Protein AF-A0A2V6CX48-F1 (afdb_monomer)

Structure (mmCIF, N/CA/C/O backbone):
data_AF-A0A2V6CX48-F1
#
_entry.id   AF-A0A2V6CX48-F1
#
loop_
_atom_site.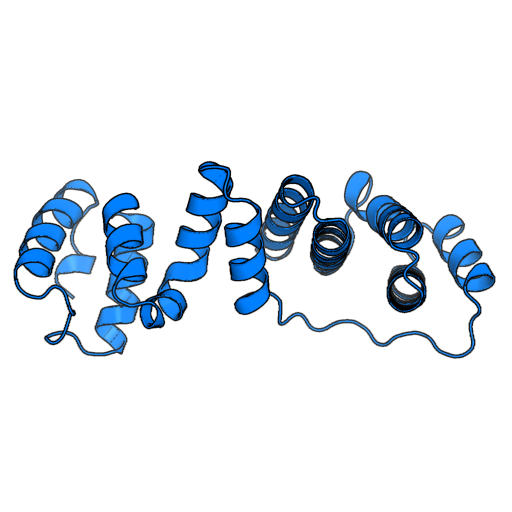group_PDB
_atom_site.id
_atom_site.type_symbol
_atom_site.label_atom_id
_atom_site.label_alt_id
_atom_site.label_comp_id
_atom_site.label_asym_id
_atom_site.label_entity_id
_atom_site.label_seq_id
_atom_site.pdbx_PDB_ins_code
_atom_site.Cartn_x
_atom_site.Cartn_y
_atom_site.Cartn_z
_atom_site.occupancy
_atom_site.B_iso_or_equiv
_atom_site.auth_seq_id
_atom_site.auth_comp_id
_atom_site.auth_asym_id
_atom_site.auth_atom_id
_atom_site.pdbx_PDB_model_num
ATOM 1 N N . VAL A 1 1 ? 27.997 -8.146 -14.284 1.00 61.62 1 VAL A N 1
ATOM 2 C CA . VAL A 1 1 ? 26.847 -7.698 -15.102 1.00 61.62 1 VAL A CA 1
ATOM 3 C C . VAL A 1 1 ? 27.163 -6.316 -15.653 1.00 61.62 1 VAL A C 1
ATOM 5 O O . VAL A 1 1 ? 27.372 -5.410 -14.858 1.00 61.62 1 VAL A O 1
ATOM 8 N N . TYR A 1 2 ? 27.298 -6.173 -16.977 1.00 76.06 2 TYR A N 1
ATOM 9 C CA . TYR A 1 2 ? 27.746 -4.947 -17.670 1.00 76.06 2 TYR A CA 1
ATOM 10 C C . TYR A 1 2 ? 27.050 -3.667 -17.163 1.00 76.06 2 TYR A C 1
ATOM 12 O O . TYR A 1 2 ? 27.717 -2.699 -16.819 1.00 76.06 2 TYR A O 1
ATOM 20 N N . PHE A 1 3 ? 25.726 -3.706 -16.984 1.00 79.38 3 PHE A N 1
ATOM 21 C CA . PHE A 1 3 ? 24.942 -2.561 -16.511 1.00 79.38 3 PHE A CA 1
ATOM 22 C C . PHE A 1 3 ? 25.228 -2.122 -15.071 1.00 79.38 3 PHE A C 1
ATOM 24 O O . PHE A 1 3 ? 25.054 -0.950 -14.748 1.00 79.38 3 PHE A O 1
ATOM 31 N N . ALA A 1 4 ? 25.681 -3.029 -14.202 1.00 77.00 4 ALA A N 1
ATOM 32 C CA . ALA A 1 4 ? 25.937 -2.705 -12.799 1.00 77.00 4 ALA A CA 1
ATOM 33 C C . ALA A 1 4 ? 27.120 -1.735 -12.625 1.00 77.00 4 ALA A C 1
ATOM 35 O O . ALA A 1 4 ? 27.177 -1.003 -11.637 1.00 77.00 4 ALA A O 1
ATOM 36 N N . GLN A 1 5 ? 28.044 -1.724 -13.592 1.00 80.69 5 GLN A N 1
ATOM 37 C CA . GLN A 1 5 ? 29.242 -0.881 -13.587 1.00 80.69 5 GLN A CA 1
ATOM 38 C C . GLN A 1 5 ? 28.987 0.531 -14.129 1.00 80.69 5 GLN A C 1
ATOM 40 O O . GLN A 1 5 ? 29.826 1.404 -13.939 1.00 80.69 5 GLN A O 1
ATOM 45 N N . LEU A 1 6 ? 27.843 0.760 -14.780 1.00 81.88 6 LEU A N 1
ATOM 46 C CA . LEU A 1 6 ? 27.523 2.033 -15.419 1.00 81.88 6 LEU A CA 1
ATOM 47 C C . LEU A 1 6 ? 26.922 3.016 -14.414 1.00 81.88 6 LEU A C 1
ATOM 49 O O . LEU A 1 6 ? 26.048 2.656 -13.615 1.00 81.88 6 LEU A O 1
ATOM 53 N N . ASN A 1 7 ? 27.346 4.278 -14.480 1.00 80.12 7 ASN A N 1
ATOM 54 C CA . ASN A 1 7 ? 26.669 5.353 -13.756 1.00 80.12 7 ASN A CA 1
ATOM 55 C C . ASN A 1 7 ? 25.294 5.660 -14.397 1.00 80.12 7 ASN A C 1
ATOM 57 O O . ASN A 1 7 ? 24.920 5.062 -15.403 1.00 80.12 7 ASN A O 1
ATOM 61 N N . ALA A 1 8 ? 24.498 6.567 -13.821 1.00 74.81 8 ALA A N 1
ATOM 62 C CA . ALA A 1 8 ? 23.152 6.842 -14.341 1.00 74.81 8 ALA A CA 1
ATOM 63 C C . ALA A 1 8 ? 23.141 7.434 -15.769 1.00 74.81 8 ALA A C 1
ATOM 65 O O . ALA A 1 8 ? 22.234 7.130 -16.546 1.00 74.81 8 ALA A O 1
ATOM 66 N N . GLU A 1 9 ? 24.144 8.242 -16.124 1.00 81.06 9 GLU A N 1
ATOM 67 C CA . GLU A 1 9 ? 24.268 8.879 -17.443 1.00 81.06 9 GLU A CA 1
ATOM 68 C C . GLU A 1 9 ? 24.666 7.876 -18.531 1.00 81.06 9 GLU A C 1
ATOM 70 O O . GLU A 1 9 ? 24.208 7.981 -19.665 1.00 81.06 9 GLU A O 1
ATOM 75 N N . GLU A 1 10 ? 25.460 6.867 -18.175 1.00 83.81 10 GLU A N 1
ATOM 76 C CA . GLU A 1 10 ? 25.890 5.787 -19.067 1.00 83.81 10 GLU A CA 1
ATOM 77 C C . GLU A 1 10 ? 24.861 4.654 -19.142 1.00 83.81 10 GLU A C 1
ATOM 79 O O . GLU A 1 10 ? 24.667 4.044 -20.196 1.00 83.81 10 GLU A O 1
ATOM 84 N N . PHE A 1 11 ? 24.175 4.379 -18.028 1.00 85.38 11 PHE A N 1
ATOM 85 C CA . PHE A 1 11 ? 23.188 3.310 -17.926 1.00 85.38 11 PHE A CA 1
ATOM 86 C C . PHE A 1 11 ? 22.030 3.542 -18.890 1.00 85.38 11 PHE A C 1
ATOM 88 O O . PHE A 1 11 ? 21.678 2.638 -19.636 1.00 85.38 11 PHE A O 1
ATOM 95 N N . ARG A 1 12 ? 21.454 4.749 -18.912 1.00 82.44 12 ARG A N 1
ATOM 96 C CA . ARG A 1 12 ? 20.278 5.069 -19.737 1.00 82.44 12 ARG A CA 1
ATOM 97 C C . ARG A 1 12 ? 20.476 4.794 -21.236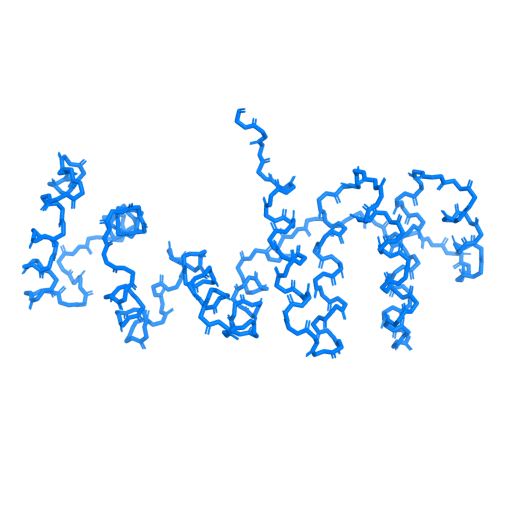 1.00 82.44 12 ARG A C 1
ATOM 99 O O . ARG A 1 12 ? 19.677 4.034 -21.782 1.00 82.44 12 ARG A O 1
ATOM 106 N N . PRO A 1 13 ? 21.501 5.343 -21.918 1.00 84.38 13 PRO A N 1
ATOM 107 C CA . PRO A 1 13 ? 21.698 5.096 -23.345 1.00 84.38 13 PRO A CA 1
ATOM 108 C C . PRO A 1 13 ? 22.081 3.640 -23.638 1.00 84.38 13 PRO A C 1
ATOM 110 O O . PRO A 1 13 ? 21.593 3.066 -24.611 1.00 84.38 13 PRO A O 1
ATOM 113 N N . ALA A 1 14 ? 22.910 3.015 -22.793 1.00 84.56 14 ALA A N 1
ATOM 114 C CA . ALA A 1 14 ? 23.291 1.614 -22.963 1.00 84.56 14 ALA A CA 1
ATOM 115 C C . ALA A 1 14 ? 22.089 0.674 -22.792 1.00 84.56 14 ALA A C 1
ATOM 117 O O . ALA A 1 14 ? 21.920 -0.274 -23.561 1.00 84.56 14 ALA A O 1
ATOM 118 N N . PHE A 1 15 ? 21.245 0.954 -21.798 1.00 85.19 15 PHE A N 1
ATOM 119 C CA . PHE A 1 15 ? 20.044 0.186 -21.521 1.00 85.19 15 PHE A CA 1
ATOM 120 C C . PHE A 1 15 ? 19.001 0.372 -22.619 1.00 85.19 15 PHE A C 1
ATOM 122 O O . PHE A 1 15 ? 18.475 -0.623 -23.101 1.00 85.19 15 PHE A O 1
ATOM 129 N N . SER A 1 16 ? 18.769 1.606 -23.083 1.00 83.56 16 SER A N 1
ATOM 130 C CA . SER A 1 16 ? 17.859 1.873 -24.205 1.00 83.56 16 SER A CA 1
ATOM 131 C C . SER A 1 16 ? 18.249 1.058 -25.434 1.00 83.56 16 SER A C 1
ATOM 133 O O . SER A 1 16 ? 17.423 0.335 -25.972 1.00 83.56 16 SER A O 1
ATOM 135 N N . LYS A 1 17 ? 19.532 1.078 -25.823 1.00 86.19 17 LYS A N 1
ATOM 136 C CA . LYS A 1 17 ? 20.017 0.325 -26.989 1.00 86.19 17 LYS A CA 1
ATOM 137 C C . LYS A 1 17 ? 19.820 -1.188 -26.847 1.00 86.19 17 LYS A C 1
ATOM 139 O O . LYS A 1 17 ? 19.498 -1.867 -27.822 1.00 86.19 17 LYS A O 1
ATOM 144 N N . PHE A 1 18 ? 20.048 -1.724 -25.649 1.00 85.62 18 PHE A N 1
ATOM 145 C CA . PHE A 1 18 ? 19.804 -3.136 -25.364 1.00 85.62 18 PHE A CA 1
ATOM 146 C C . PHE A 1 18 ? 18.309 -3.467 -25.428 1.00 85.62 18 PHE A C 1
ATOM 148 O O . PHE A 1 18 ? 17.926 -4.420 -26.100 1.00 85.62 18 PHE A O 1
ATOM 155 N N . PHE A 1 19 ? 17.473 -2.648 -24.792 1.00 85.31 19 PHE A N 1
ATOM 156 C CA . PHE A 1 19 ? 16.026 -2.829 -24.736 1.00 85.31 19 PHE A CA 1
ATOM 157 C C . PHE A 1 19 ? 15.360 -2.695 -26.112 1.00 85.31 19 PHE A C 1
ATOM 159 O O . PHE A 1 19 ? 14.441 -3.443 -26.417 1.00 85.31 19 PHE A O 1
ATOM 166 N N . ASP A 1 20 ? 15.868 -1.819 -26.982 1.00 85.44 20 ASP A N 1
ATOM 167 C CA . ASP A 1 20 ? 15.408 -1.705 -28.372 1.00 85.44 20 ASP A CA 1
ATOM 168 C C . ASP A 1 20 ? 15.690 -2.983 -29.184 1.00 85.44 20 ASP A C 1
ATOM 170 O O . ASP A 1 20 ? 14.978 -3.285 -30.141 1.00 85.44 20 ASP A O 1
ATOM 174 N N . THR A 1 21 ? 16.730 -3.737 -28.809 1.00 86.88 21 THR A N 1
ATOM 175 C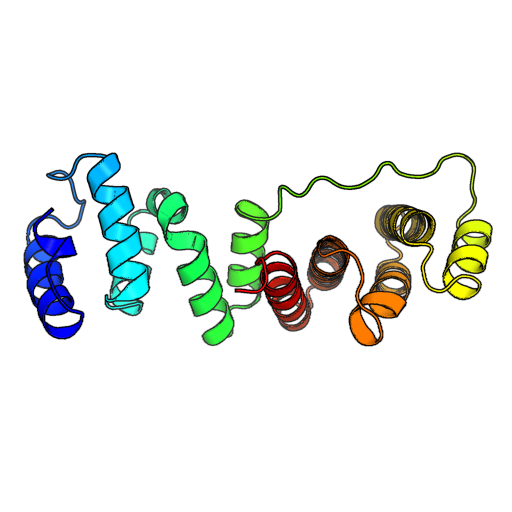 CA . THR A 1 21 ? 17.129 -4.984 -29.484 1.00 86.88 21 THR A CA 1
ATOM 176 C C . THR A 1 21 ? 16.401 -6.207 -28.920 1.00 86.88 21 THR A C 1
ATOM 178 O O . THR A 1 21 ? 16.060 -7.114 -29.675 1.00 86.88 21 THR A O 1
ATOM 181 N N . ASP A 1 22 ? 16.158 -6.240 -27.609 1.00 84.75 22 ASP A N 1
ATOM 182 C CA . ASP A 1 22 ? 15.465 -7.330 -26.913 1.00 84.75 22 ASP A CA 1
ATOM 183 C C . ASP A 1 22 ? 14.396 -6.777 -25.945 1.00 84.75 22 ASP A C 1
ATOM 185 O O . ASP A 1 22 ? 14.608 -6.758 -24.726 1.00 84.75 22 ASP A O 1
ATOM 189 N N . PRO A 1 23 ? 13.239 -6.309 -26.466 1.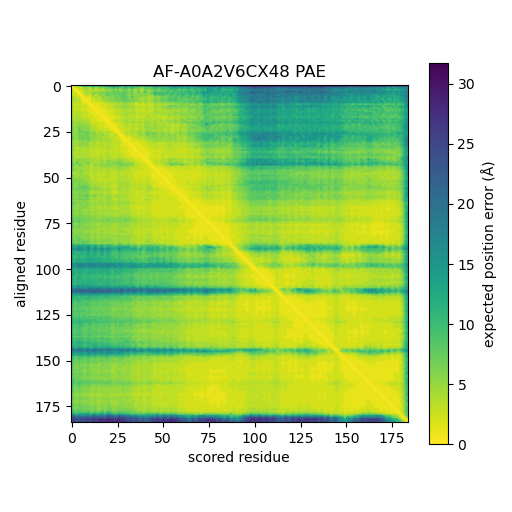00 84.88 23 PRO A N 1
ATOM 190 C CA . PRO A 1 23 ? 12.200 -5.664 -25.657 1.00 84.88 23 PRO A CA 1
ATOM 191 C C . PRO A 1 23 ? 11.548 -6.591 -24.629 1.00 84.88 23 PRO A C 1
ATOM 193 O O . PRO A 1 23 ? 11.044 -6.114 -23.617 1.00 84.88 23 PRO A O 1
ATOM 196 N N . ASP A 1 24 ? 11.575 -7.902 -24.879 1.00 84.94 24 ASP A N 1
ATOM 197 C CA . ASP A 1 24 ? 11.005 -8.939 -24.010 1.00 84.94 24 ASP A CA 1
ATOM 198 C C . ASP A 1 24 ? 12.047 -9.494 -23.008 1.00 84.94 24 ASP A C 1
ATOM 200 O O . ASP A 1 24 ? 11.749 -10.354 -22.162 1.00 84.94 24 ASP A O 1
ATOM 204 N N . LEU A 1 25 ? 13.289 -8.994 -23.081 1.00 86.06 25 LEU A N 1
ATOM 205 C CA . LEU A 1 25 ? 14.430 -9.426 -22.276 1.00 86.06 25 LEU A CA 1
ATOM 206 C C . LEU A 1 25 ? 14.657 -10.950 -22.368 1.00 86.06 25 LEU A C 1
ATOM 208 O O . LEU A 1 25 ? 14.974 -11.591 -21.364 1.00 86.06 25 LEU A O 1
ATOM 212 N N . VAL A 1 26 ? 14.423 -11.575 -23.526 1.00 84.75 26 VAL A N 1
ATOM 213 C CA . VAL A 1 26 ? 14.540 -13.036 -23.710 1.00 84.75 26 VAL A CA 1
ATOM 214 C C . VAL A 1 26 ? 15.978 -13.510 -23.506 1.00 84.75 26 VAL A C 1
ATOM 216 O O . VAL A 1 26 ? 16.201 -14.615 -23.014 1.00 84.75 26 VAL A O 1
ATOM 219 N N . ALA A 1 27 ? 16.959 -12.666 -23.827 1.00 83.25 27 ALA A N 1
ATOM 220 C CA . ALA A 1 27 ? 18.376 -12.965 -23.664 1.00 83.25 27 ALA A CA 1
ATOM 221 C C . ALA A 1 27 ? 18.836 -12.963 -22.194 1.00 83.25 27 ALA A C 1
ATOM 223 O O . ALA A 1 27 ? 19.951 -13.401 -21.910 1.00 83.25 27 ALA A O 1
ATOM 224 N N . MET A 1 28 ? 18.009 -12.480 -21.257 1.00 83.19 28 MET A N 1
ATOM 225 C CA . MET A 1 28 ? 18.344 -12.409 -19.833 1.00 83.19 28 MET A CA 1
ATOM 226 C C . MET A 1 28 ? 17.758 -13.565 -19.027 1.00 83.19 28 MET A C 1
ATOM 228 O O . MET A 1 28 ? 16.568 -13.880 -19.114 1.00 83.19 28 MET A O 1
ATOM 232 N N . ARG A 1 29 ? 18.578 -14.133 -18.137 1.00 84.25 29 ARG A N 1
ATOM 233 C CA . ARG A 1 29 ? 18.121 -15.104 -17.137 1.00 84.25 29 ARG A CA 1
ATOM 234 C C . ARG A 1 29 ? 17.263 -14.424 -16.059 1.00 84.25 29 ARG A C 1
ATOM 236 O O . ARG A 1 29 ? 17.407 -13.220 -15.835 1.00 84.25 29 ARG A O 1
ATOM 243 N N . PRO A 1 30 ? 16.390 -15.162 -15.348 1.00 79.75 30 PRO A N 1
ATOM 244 C CA . PRO A 1 30 ? 15.516 -14.588 -14.320 1.00 79.75 30 PRO A CA 1
ATOM 245 C C . PRO A 1 30 ? 16.249 -13.779 -13.237 1.00 79.75 30 PRO A C 1
ATOM 247 O O . PRO A 1 30 ? 15.754 -12.743 -12.791 1.00 79.75 30 PRO A O 1
ATOM 250 N N . GLU A 1 31 ? 17.440 -14.215 -12.829 1.00 80.31 31 GLU A N 1
ATOM 251 C CA . GLU A 1 31 ? 18.266 -13.523 -11.836 1.00 80.31 31 GLU A CA 1
ATOM 252 C C . GLU A 1 31 ? 18.795 -12.187 -12.377 1.00 80.31 31 GLU A C 1
ATOM 254 O O . GLU A 1 31 ? 18.759 -11.176 -11.677 1.00 80.31 31 GLU A O 1
ATOM 259 N N . GLU A 1 32 ? 19.203 -12.163 -13.648 1.00 83.62 32 GLU A N 1
ATOM 260 C CA . GLU A 1 32 ? 19.697 -10.965 -14.337 1.00 83.62 32 GLU A CA 1
ATOM 261 C C . GLU A 1 32 ? 18.573 -9.950 -14.558 1.00 83.62 32 GLU A C 1
ATOM 263 O O . GLU A 1 32 ? 18.790 -8.753 -14.381 1.00 83.62 32 GLU A O 1
ATOM 268 N N . LYS A 1 33 ? 17.348 -10.415 -14.851 1.00 84.19 33 LYS A N 1
ATOM 269 C CA . LYS A 1 33 ? 16.162 -9.547 -14.918 1.00 84.19 33 LYS A CA 1
ATOM 270 C C . LYS A 1 33 ? 15.910 -8.849 -13.585 1.00 84.19 33 LYS A C 1
ATOM 272 O O . LYS A 1 33 ? 15.626 -7.655 -13.566 1.00 84.19 33 LYS A O 1
ATOM 277 N N . ARG A 1 34 ? 16.043 -9.561 -12.460 1.00 82.25 34 ARG A N 1
ATOM 278 C CA . ARG A 1 34 ? 15.850 -8.969 -11.127 1.00 82.25 34 ARG A CA 1
ATOM 279 C C . ARG A 1 34 ? 16.851 -7.845 -10.858 1.00 82.25 34 ARG A C 1
ATOM 281 O O . ARG A 1 34 ? 16.436 -6.767 -10.438 1.00 82.25 34 ARG A O 1
ATOM 288 N N . GLU A 1 35 ? 18.138 -8.081 -11.108 1.00 84.44 35 GLU A N 1
ATOM 289 C CA . GLU A 1 35 ? 19.175 -7.046 -10.968 1.00 84.44 35 GLU A CA 1
ATOM 290 C C . GLU A 1 35 ? 18.931 -5.872 -11.922 1.00 84.44 35 GLU A C 1
ATOM 292 O O . GLU A 1 35 ? 19.061 -4.710 -11.534 1.00 84.44 35 GLU A O 1
ATOM 297 N N . LEU A 1 36 ? 18.512 -6.159 -13.156 1.00 87.38 36 LEU A N 1
ATOM 298 C CA . LEU A 1 36 ? 18.188 -5.131 -14.134 1.00 87.38 36 LEU A CA 1
ATOM 299 C C . LEU A 1 36 ? 17.045 -4.228 -13.657 1.00 87.38 36 LEU A C 1
ATOM 301 O O . LEU A 1 36 ? 17.186 -3.010 -13.723 1.00 87.38 36 LEU A O 1
ATOM 305 N N . PHE A 1 37 ? 15.940 -4.784 -13.151 1.00 87.94 37 PHE A N 1
ATOM 306 C CA . PHE A 1 37 ? 14.822 -3.976 -12.651 1.00 87.94 37 PHE A CA 1
ATOM 307 C C . PHE A 1 37 ? 15.218 -3.110 -11.451 1.00 87.94 37 PHE A C 1
ATOM 309 O O . PHE A 1 37 ? 14.748 -1.980 -11.352 1.00 87.94 37 PHE A O 1
ATOM 316 N N . GLN A 1 38 ? 16.126 -3.579 -10.588 1.00 84.44 38 GLN A N 1
ATOM 317 C CA . GLN A 1 38 ? 16.681 -2.759 -9.502 1.00 84.44 38 GLN A CA 1
ATOM 318 C C . GLN A 1 38 ? 17.515 -1.580 -10.033 1.00 84.44 38 GLN A C 1
ATOM 320 O O . GLN A 1 38 ? 17.446 -0.461 -9.514 1.00 84.44 38 GLN A O 1
ATOM 325 N N . LEU A 1 39 ? 18.299 -1.803 -11.091 1.00 86.44 39 LEU A N 1
ATOM 326 C CA . LEU A 1 39 ? 19.058 -0.737 -11.747 1.00 86.44 39 LEU A CA 1
ATOM 327 C C . LEU A 1 39 ? 18.140 0.233 -12.502 1.00 86.44 39 LEU A C 1
ATOM 329 O O . LEU A 1 39 ? 18.353 1.443 -12.444 1.00 86.44 39 LEU A O 1
ATOM 333 N N . TRP A 1 40 ? 17.093 -0.268 -13.157 1.00 87.12 40 TRP A N 1
ATOM 334 C CA . TRP A 1 40 ? 16.116 0.563 -13.857 1.00 87.12 40 TRP A CA 1
ATOM 335 C C . TRP A 1 40 ? 15.352 1.458 -12.876 1.00 87.12 40 TRP A C 1
ATOM 337 O O . TRP A 1 40 ? 15.273 2.662 -13.101 1.00 87.12 40 TRP A O 1
ATOM 347 N N . ASP A 1 41 ? 14.883 0.908 -11.754 1.00 82.69 41 ASP A N 1
ATOM 348 C CA . ASP A 1 41 ? 14.223 1.665 -10.683 1.00 82.69 41 ASP A CA 1
ATOM 349 C C . ASP A 1 41 ? 15.096 2.821 -10.163 1.00 82.69 41 ASP A C 1
ATOM 351 O O . ASP A 1 41 ? 14.637 3.950 -9.999 1.00 82.69 41 ASP A O 1
ATOM 355 N N . SER A 1 42 ? 16.392 2.564 -9.961 1.00 81.69 42 SER A N 1
ATOM 356 C CA . SER A 1 42 ? 17.305 3.550 -9.371 1.00 81.69 42 SER A CA 1
ATOM 357 C C . SER A 1 42 ? 17.893 4.563 -10.361 1.00 81.69 42 SER A C 1
ATOM 359 O O . SER A 1 42 ? 18.192 5.689 -9.964 1.00 81.69 42 SER A O 1
ATOM 361 N N . ARG A 1 43 ? 18.115 4.185 -11.628 1.00 83.19 43 ARG A N 1
ATOM 362 C CA . ARG A 1 43 ? 18.912 4.976 -12.594 1.00 83.19 43 ARG A CA 1
ATOM 363 C C . ARG A 1 43 ? 18.227 5.197 -13.943 1.00 83.19 43 ARG A C 1
ATOM 365 O O . ARG A 1 43 ? 18.631 6.082 -14.701 1.00 83.19 43 ARG A O 1
ATOM 372 N N . GLY A 1 44 ? 17.225 4.395 -14.277 1.00 81.81 44 GLY A N 1
ATOM 373 C CA . GLY A 1 44 ? 16.616 4.391 -15.602 1.00 81.81 44 GLY A CA 1
ATOM 374 C C . GLY A 1 44 ? 15.575 5.490 -15.821 1.00 81.81 44 GLY A C 1
ATOM 375 O O . GLY A 1 44 ? 15.453 6.446 -15.050 1.00 81.81 44 GLY A O 1
ATOM 376 N N . ASP A 1 45 ? 14.853 5.366 -16.932 1.00 86.19 45 ASP A N 1
ATOM 377 C CA . ASP A 1 45 ? 13.696 6.203 -17.251 1.00 86.19 45 ASP A CA 1
ATOM 378 C C . ASP A 1 45 ? 12.421 5.534 -16.724 1.00 86.19 45 ASP A C 1
ATOM 380 O O . ASP A 1 45 ? 12.056 4.434 -17.153 1.00 86.19 45 ASP A O 1
ATOM 384 N N . ILE A 1 46 ? 11.745 6.210 -15.793 1.00 86.50 46 ILE A N 1
ATOM 385 C CA . ILE A 1 46 ? 10.496 5.739 -15.197 1.00 86.50 46 ILE A CA 1
ATOM 386 C C . ILE A 1 46 ? 9.371 5.614 -16.228 1.00 86.50 46 ILE A C 1
ATOM 388 O O . ILE A 1 46 ? 8.601 4.663 -16.167 1.00 86.50 46 ILE A O 1
ATOM 392 N N . ASN A 1 47 ? 9.276 6.508 -17.212 1.00 88.00 47 ASN A N 1
ATOM 393 C CA . ASN A 1 47 ? 8.209 6.433 -18.209 1.00 88.00 47 ASN A CA 1
ATOM 394 C C . ASN A 1 47 ? 8.402 5.213 -19.117 1.00 88.00 47 ASN A C 1
ATOM 396 O O . ASN A 1 47 ? 7.436 4.513 -19.425 1.00 88.00 47 ASN A O 1
ATOM 400 N N . ALA A 1 48 ? 9.653 4.910 -19.477 1.00 87.50 48 ALA A N 1
ATOM 401 C CA . ALA A 1 48 ? 9.989 3.696 -20.216 1.00 87.50 48 ALA A CA 1
ATOM 402 C C . ALA A 1 48 ? 9.670 2.431 -19.399 1.00 87.50 48 ALA A C 1
ATOM 404 O O . ALA A 1 48 ? 9.106 1.480 -19.939 1.00 87.50 48 ALA A O 1
ATOM 405 N N . LEU A 1 49 ? 9.956 2.441 -18.091 1.00 88.81 49 LEU A N 1
ATOM 406 C CA . LEU A 1 49 ? 9.628 1.334 -17.185 1.00 88.81 49 LEU A CA 1
ATOM 407 C C . LEU A 1 49 ? 8.117 1.092 -17.121 1.00 88.81 49 LEU A C 1
ATOM 409 O O . LEU A 1 49 ? 7.663 -0.040 -17.266 1.00 88.81 49 LEU A O 1
ATOM 413 N N . ILE A 1 50 ? 7.329 2.158 -16.958 1.00 88.94 50 ILE A N 1
ATOM 414 C CA . ILE A 1 50 ? 5.863 2.083 -16.931 1.00 88.94 50 ILE A CA 1
ATOM 415 C C . ILE A 1 50 ? 5.325 1.526 -18.254 1.00 88.94 50 ILE A C 1
ATOM 417 O O . ILE A 1 50 ? 4.471 0.638 -18.246 1.00 88.94 50 ILE A O 1
ATOM 421 N N . ALA A 1 51 ? 5.843 1.993 -19.394 1.00 88.75 51 ALA A N 1
ATOM 422 C CA . ALA A 1 51 ? 5.445 1.489 -20.706 1.00 88.75 51 ALA A CA 1
ATOM 423 C C . ALA A 1 51 ? 5.772 -0.004 -20.885 1.00 88.75 51 ALA A C 1
ATOM 425 O O . ALA A 1 51 ? 4.949 -0.750 -21.417 1.00 88.75 51 ALA A O 1
ATOM 426 N N . ALA A 1 52 ? 6.939 -0.447 -20.415 1.00 89.06 52 ALA A N 1
ATOM 427 C CA . ALA A 1 52 ? 7.363 -1.841 -20.480 1.00 89.06 52 ALA A CA 1
ATOM 428 C C . ALA A 1 52 ? 6.499 -2.750 -19.591 1.00 89.06 52 ALA A C 1
ATOM 430 O O . ALA A 1 52 ? 5.990 -3.771 -20.047 1.00 89.06 52 ALA A O 1
ATOM 431 N N . VAL A 1 53 ? 6.239 -2.337 -18.349 1.00 90.00 53 VAL A N 1
ATOM 432 C CA . VAL A 1 53 ? 5.385 -3.072 -17.403 1.00 90.00 53 VAL A CA 1
ATOM 433 C C . VAL A 1 53 ? 3.941 -3.188 -17.896 1.00 90.00 53 VAL A C 1
ATOM 435 O O . VAL A 1 53 ? 3.293 -4.208 -17.674 1.00 90.00 53 VAL A O 1
ATOM 438 N N . ASN A 1 54 ? 3.424 -2.180 -18.602 1.00 87.75 54 ASN A N 1
ATOM 439 C CA . ASN A 1 54 ? 2.094 -2.265 -19.207 1.00 87.75 54 ASN A CA 1
ATOM 440 C C . ASN A 1 54 ? 2.011 -3.344 -20.303 1.00 87.75 54 ASN A C 1
ATOM 442 O O . ASN A 1 54 ? 0.938 -3.907 -20.510 1.00 87.75 54 ASN A O 1
ATOM 446 N N . LYS A 1 55 ? 3.123 -3.643 -20.991 1.00 89.00 55 LYS A N 1
ATOM 447 C CA . LYS A 1 55 ? 3.214 -4.736 -21.976 1.00 89.00 55 LYS A CA 1
ATOM 448 C C . LYS A 1 55 ? 3.483 -6.095 -21.324 1.00 89.00 55 LYS A C 1
ATOM 450 O O . LYS A 1 55 ? 2.983 -7.102 -21.815 1.00 89.00 55 LYS A O 1
ATOM 455 N N . HIS A 1 56 ? 4.199 -6.106 -20.200 1.00 89.44 56 HIS A N 1
ATOM 456 C CA . HIS A 1 56 ? 4.552 -7.305 -19.434 1.00 89.44 56 HIS A CA 1
ATOM 457 C C . HIS A 1 56 ? 4.103 -7.174 -17.970 1.00 89.44 56 HIS A C 1
ATOM 459 O O . HIS A 1 56 ? 4.910 -6.861 -17.087 1.00 89.44 56 HIS A O 1
ATOM 465 N N . PRO A 1 57 ? 2.807 -7.392 -17.666 1.00 87.81 57 PRO A N 1
ATOM 466 C CA . PRO A 1 57 ? 2.283 -7.224 -16.309 1.00 87.81 57 PRO A CA 1
ATOM 467 C C . PRO A 1 57 ? 2.931 -8.149 -15.270 1.00 87.81 57 PRO A C 1
ATOM 469 O O . PRO A 1 57 ? 2.911 -7.850 -14.075 1.00 87.81 57 PRO A O 1
ATOM 472 N N . ASP A 1 58 ? 3.518 -9.267 -15.702 1.00 87.81 58 ASP A N 1
ATOM 473 C CA . ASP A 1 58 ? 4.297 -10.182 -14.868 1.00 87.81 58 ASP A CA 1
ATOM 474 C C . ASP A 1 58 ? 5.563 -9.527 -14.295 1.00 87.81 58 ASP A C 1
ATOM 476 O O . ASP A 1 58 ? 6.045 -9.948 -13.241 1.00 87.81 58 ASP A O 1
ATOM 480 N N . TRP A 1 59 ? 6.064 -8.450 -14.906 1.00 89.44 59 TRP A N 1
ATOM 481 C CA . TRP A 1 59 ? 7.230 -7.718 -14.408 1.00 89.44 59 TRP A CA 1
ATOM 482 C C . TRP A 1 59 ? 6.916 -6.857 -13.187 1.00 89.44 59 TRP A C 1
ATOM 484 O O . TRP A 1 59 ? 7.836 -6.502 -12.448 1.00 89.44 59 TRP A O 1
ATOM 494 N N . LEU A 1 60 ? 5.634 -6.596 -12.888 1.00 90.19 60 LEU A N 1
ATOM 495 C CA . LEU A 1 60 ? 5.228 -5.859 -11.684 1.00 90.19 60 LEU A CA 1
ATOM 496 C C . LEU A 1 60 ? 5.846 -6.443 -10.411 1.00 90.19 60 LEU A C 1
ATOM 498 O O . LEU A 1 60 ? 6.219 -5.683 -9.527 1.00 90.19 60 LEU A O 1
ATOM 502 N N . GLN A 1 61 ? 6.034 -7.762 -10.329 1.00 87.44 61 GLN A N 1
ATOM 503 C CA . GLN A 1 61 ? 6.644 -8.406 -9.160 1.00 87.44 61 GLN A CA 1
ATOM 504 C C . GLN A 1 61 ? 8.040 -7.854 -8.799 1.00 87.44 61 GLN A C 1
ATOM 506 O O . GLN A 1 61 ? 8.443 -7.942 -7.641 1.00 87.44 61 GLN A O 1
ATOM 511 N N . PHE A 1 62 ? 8.758 -7.253 -9.756 1.00 86.06 62 PHE A N 1
ATOM 512 C CA . PHE A 1 62 ? 10.099 -6.698 -9.558 1.00 86.06 62 PHE A CA 1
ATOM 513 C C . PHE A 1 62 ? 10.119 -5.180 -9.330 1.00 86.06 62 PHE A C 1
ATOM 515 O O . PHE A 1 62 ? 11.069 -4.673 -8.744 1.00 86.06 62 PHE A O 1
ATOM 522 N N . THR A 1 63 ? 9.089 -4.454 -9.775 1.00 89.25 63 THR A N 1
ATOM 523 C CA . THR A 1 63 ? 9.091 -2.976 -9.860 1.00 89.25 63 THR A CA 1
ATOM 524 C C . THR A 1 63 ? 7.842 -2.316 -9.250 1.00 89.25 63 THR A C 1
ATOM 526 O O . THR A 1 63 ? 7.698 -1.093 -9.251 1.00 89.25 63 THR A O 1
ATOM 529 N N . TRP A 1 64 ? 6.936 -3.089 -8.648 1.00 90.88 64 TRP A N 1
ATOM 530 C CA . TRP A 1 64 ? 5.652 -2.580 -8.153 1.00 90.88 64 TRP A CA 1
ATOM 531 C C . TRP A 1 64 ? 5.771 -1.355 -7.225 1.00 90.88 64 TRP A C 1
ATOM 533 O O . TRP A 1 64 ? 4.915 -0.479 -7.305 1.00 90.88 64 TRP A O 1
ATOM 543 N N . ARG A 1 65 ? 6.830 -1.227 -6.404 1.00 89.81 65 ARG A N 1
ATOM 544 C CA . ARG A 1 65 ? 7.056 -0.042 -5.544 1.00 89.81 65 ARG A CA 1
ATOM 545 C C . ARG A 1 65 ? 7.214 1.237 -6.358 1.00 89.81 65 ARG A C 1
ATOM 547 O O . ARG A 1 65 ? 6.593 2.254 -6.050 1.00 89.81 65 ARG A O 1
ATOM 554 N N . THR A 1 66 ? 8.031 1.180 -7.402 1.00 90.25 66 THR A N 1
ATOM 555 C CA . THR A 1 66 ? 8.281 2.291 -8.320 1.00 90.25 66 THR A CA 1
ATOM 556 C C . THR A 1 66 ? 7.011 2.680 -9.050 1.00 90.25 66 THR A C 1
ATOM 558 O O . THR A 1 66 ? 6.650 3.855 -9.098 1.00 90.25 66 THR A O 1
ATOM 561 N N . VAL A 1 67 ? 6.298 1.677 -9.567 1.00 92.56 67 VAL A N 1
ATOM 562 C CA . VAL A 1 67 ? 5.047 1.875 -10.298 1.00 92.56 67 VAL A CA 1
ATOM 563 C C . VAL A 1 67 ? 3.975 2.479 -9.387 1.00 92.56 67 VAL A C 1
ATOM 565 O O . VAL A 1 67 ? 3.291 3.414 -9.795 1.00 92.56 67 VAL A O 1
ATOM 568 N N . ALA A 1 68 ? 3.862 2.015 -8.137 1.00 94.00 68 ALA A N 1
ATOM 569 C CA . ALA A 1 68 ? 2.928 2.564 -7.155 1.00 94.00 68 ALA A CA 1
ATOM 570 C C . ALA A 1 68 ? 3.251 4.030 -6.847 1.00 94.00 68 ALA A C 1
ATOM 572 O O . ALA A 1 68 ? 2.361 4.879 -6.893 1.00 94.00 68 ALA A O 1
ATOM 573 N N . LYS A 1 69 ? 4.532 4.351 -6.609 1.00 92.44 69 LYS A N 1
ATOM 574 C CA . LYS A 1 69 ? 4.989 5.735 -6.411 1.00 92.44 69 LYS A CA 1
ATOM 575 C C . LYS A 1 69 ? 4.651 6.623 -7.601 1.00 92.44 69 LYS A C 1
ATOM 577 O O . LYS A 1 69 ? 4.082 7.691 -7.394 1.00 92.44 69 LYS A O 1
ATOM 582 N N . TYR A 1 70 ? 4.963 6.179 -8.818 1.00 92.81 70 TYR A N 1
ATOM 583 C CA . TYR A 1 70 ? 4.659 6.923 -10.038 1.00 92.81 70 TYR A CA 1
ATOM 584 C C . TYR A 1 70 ? 3.159 7.212 -10.152 1.00 92.81 70 TYR A C 1
ATOM 586 O O . TYR A 1 70 ? 2.770 8.374 -10.280 1.00 92.81 70 TYR A O 1
ATOM 594 N N . ARG A 1 71 ? 2.313 6.181 -10.000 1.00 94.31 71 ARG A N 1
ATOM 595 C CA . ARG A 1 71 ? 0.849 6.321 -10.007 1.00 94.31 71 ARG A CA 1
ATOM 596 C C . ARG A 1 71 ? 0.378 7.344 -8.976 1.00 94.31 71 ARG A C 1
ATOM 598 O O . ARG A 1 71 ? -0.319 8.286 -9.345 1.00 94.31 71 ARG A O 1
ATOM 605 N N . GLY A 1 72 ? 0.866 7.245 -7.739 1.00 94.31 72 GLY A N 1
ATOM 606 C CA . GLY A 1 72 ? 0.561 8.199 -6.673 1.00 94.31 72 GLY A CA 1
ATOM 607 C C . GLY A 1 72 ? 0.972 9.636 -7.008 1.00 94.31 72 GLY A C 1
ATOM 608 O O . GLY A 1 72 ? 0.188 10.556 -6.805 1.00 94.31 72 GLY A O 1
ATOM 609 N N . THR A 1 73 ? 2.161 9.850 -7.583 1.00 92.50 73 THR A N 1
ATOM 610 C CA . THR A 1 73 ? 2.608 11.193 -8.006 1.00 92.50 73 THR A CA 1
ATOM 611 C C . THR A 1 73 ? 1.853 11.739 -9.217 1.00 92.50 73 THR A C 1
ATOM 613 O O . THR A 1 73 ? 1.722 12.949 -9.357 1.00 92.50 73 THR A O 1
ATOM 616 N N . SER A 1 74 ? 1.334 10.858 -10.075 1.00 93.38 74 SER A N 1
ATOM 617 C CA . SER A 1 74 ? 0.539 11.221 -11.256 1.00 93.38 74 SER A CA 1
ATOM 618 C C . SER A 1 74 ? -0.950 11.450 -10.958 1.00 93.38 74 SER A C 1
ATOM 620 O O . SER A 1 74 ? -1.706 11.800 -11.860 1.00 93.38 74 SER A O 1
ATOM 622 N N . GLY A 1 75 ? -1.383 11.252 -9.707 1.00 94.38 75 GLY A N 1
ATOM 623 C CA . GLY A 1 75 ? -2.778 11.396 -9.279 1.00 94.38 75 GLY A CA 1
ATOM 624 C C . GLY A 1 75 ? -3.635 10.132 -9.419 1.00 94.38 75 GLY A C 1
ATOM 625 O O . GLY A 1 75 ? -4.787 10.130 -8.987 1.00 94.38 75 GLY A O 1
ATOM 626 N N . ASP A 1 76 ? -3.090 9.027 -9.939 1.00 96.12 76 ASP A N 1
ATOM 627 C CA . ASP A 1 76 ? -3.735 7.706 -9.904 1.00 96.12 76 ASP A CA 1
ATOM 628 C C . ASP A 1 76 ? -3.563 7.052 -8.522 1.00 96.12 76 ASP A C 1
ATOM 630 O O . ASP A 1 76 ? -2.895 6.032 -8.335 1.00 96.12 76 ASP A O 1
ATOM 634 N N . PHE A 1 77 ? -4.166 7.671 -7.506 1.00 97.38 77 PHE A N 1
ATOM 635 C CA . PHE A 1 77 ? -4.083 7.184 -6.129 1.00 97.38 77 PHE A CA 1
ATOM 636 C C . PHE A 1 77 ? -4.707 5.800 -5.967 1.00 97.38 77 PHE A C 1
ATOM 638 O O . PHE A 1 77 ? -4.214 4.984 -5.189 1.00 97.38 77 PHE A O 1
ATOM 645 N N . ARG A 1 78 ? -5.782 5.520 -6.711 1.00 97.38 78 ARG A N 1
ATOM 646 C CA . ARG A 1 78 ? -6.453 4.222 -6.664 1.00 97.38 78 ARG A CA 1
ATOM 647 C C . ARG A 1 78 ? -5.526 3.126 -7.178 1.00 97.38 78 ARG A C 1
ATOM 649 O O . ARG A 1 78 ? -5.290 2.161 -6.457 1.00 97.38 78 ARG A O 1
ATOM 656 N N . GLY A 1 79 ? -4.960 3.299 -8.373 1.00 95.25 79 GLY A N 1
ATOM 657 C CA . GLY A 1 79 ? -4.044 2.326 -8.954 1.00 95.25 79 GLY A CA 1
ATOM 658 C C . GLY A 1 79 ? -2.743 2.177 -8.165 1.00 95.25 79 GLY A C 1
ATOM 659 O O . GLY A 1 79 ? -2.133 1.109 -8.216 1.00 95.25 79 GLY A O 1
ATOM 660 N N . ALA A 1 80 ? -2.317 3.207 -7.426 1.00 96.00 80 ALA A N 1
ATOM 661 C CA . ALA A 1 80 ? -1.217 3.107 -6.471 1.00 96.00 80 ALA A CA 1
ATOM 662 C C . ALA A 1 80 ? -1.587 2.230 -5.262 1.00 96.00 80 ALA A C 1
ATOM 664 O O . ALA A 1 80 ? -0.853 1.298 -4.934 1.00 96.00 80 ALA A O 1
ATOM 665 N N . CYS A 1 81 ? -2.744 2.478 -4.637 1.00 96.12 81 CYS A N 1
ATOM 666 C CA . CYS A 1 81 ? -3.217 1.719 -3.475 1.00 96.12 81 CYS A CA 1
ATOM 667 C C . CYS A 1 81 ? -3.480 0.246 -3.804 1.00 96.12 81 CYS A C 1
ATOM 669 O O . CYS A 1 81 ? -3.036 -0.620 -3.058 1.00 96.12 81 CYS A O 1
ATOM 671 N N . GLU A 1 82 ? -4.139 -0.050 -4.929 1.00 94.56 82 GLU A N 1
ATOM 672 C CA . GLU A 1 82 ? -4.401 -1.430 -5.372 1.00 94.56 82 GLU A CA 1
ATOM 673 C C . GLU A 1 82 ? -3.091 -2.210 -5.580 1.00 94.56 82 GLU A C 1
ATOM 675 O O . GLU A 1 82 ? -3.005 -3.408 -5.301 1.00 94.56 82 GLU A O 1
ATOM 680 N N . LEU A 1 83 ? -2.038 -1.526 -6.036 1.00 94.00 83 LEU A N 1
ATOM 681 C CA . LEU A 1 83 ? -0.733 -2.141 -6.229 1.00 94.00 83 LEU A CA 1
ATOM 682 C C . LEU A 1 83 ? -0.017 -2.408 -4.896 1.00 94.00 83 LEU A C 1
ATOM 684 O O . LEU A 1 83 ? 0.543 -3.490 -4.721 1.00 94.00 83 LEU A O 1
ATOM 688 N N . MET A 1 84 ? -0.081 -1.466 -3.949 1.00 94.00 84 MET A N 1
ATOM 689 C CA . MET A 1 84 ? 0.420 -1.674 -2.583 1.00 94.00 84 MET A CA 1
ATOM 690 C C . MET A 1 84 ? -0.319 -2.816 -1.883 1.00 94.00 84 MET A C 1
ATOM 692 O O . MET A 1 84 ? 0.308 -3.683 -1.284 1.00 94.00 84 MET A O 1
ATOM 696 N N . GLU A 1 85 ? -1.644 -2.867 -2.002 1.00 92.94 85 GLU A N 1
ATOM 697 C CA . GLU A 1 85 ? -2.466 -3.915 -1.402 1.00 92.94 85 GLU A CA 1
ATOM 698 C C . GLU A 1 85 ? -2.125 -5.296 -1.966 1.00 92.94 85 GLU A C 1
ATOM 700 O O . GLU A 1 85 ? -2.058 -6.273 -1.225 1.00 92.94 85 GLU A O 1
ATOM 705 N N . LYS A 1 86 ? -1.830 -5.390 -3.262 1.00 91.75 86 LYS A N 1
ATOM 706 C CA . LYS A 1 86 ? -1.432 -6.653 -3.886 1.00 91.75 86 LYS A CA 1
ATOM 707 C C . LYS A 1 86 ? -0.077 -7.174 -3.393 1.00 91.75 86 LYS A C 1
ATOM 709 O O . LYS A 1 86 ? 0.086 -8.388 -3.292 1.00 91.75 86 LYS A O 1
ATOM 714 N N . PHE A 1 87 ? 0.895 -6.294 -3.139 1.00 89.25 87 PHE A N 1
ATOM 715 C CA . PHE A 1 87 ? 2.293 -6.703 -2.938 1.00 89.25 87 PHE A CA 1
ATOM 716 C C . PHE A 1 87 ? 2.877 -6.439 -1.539 1.00 89.25 87 PHE A C 1
ATOM 718 O O . PHE A 1 87 ? 3.819 -7.135 -1.165 1.00 89.25 87 PHE A O 1
ATOM 725 N N . ASP A 1 88 ? 2.345 -5.494 -0.758 1.00 84.44 88 ASP A N 1
ATOM 726 C CA . ASP A 1 88 ? 2.855 -5.132 0.581 1.00 84.44 88 ASP A CA 1
ATOM 727 C C . ASP A 1 88 ? 1.789 -5.173 1.694 1.00 84.44 88 ASP A C 1
ATOM 729 O O . ASP A 1 88 ? 1.976 -4.644 2.787 1.00 84.44 88 ASP A O 1
ATOM 733 N N . SER A 1 89 ? 0.650 -5.830 1.452 1.00 79.06 89 SER A N 1
ATOM 734 C CA . SER A 1 89 ? -0.372 -6.038 2.491 1.00 79.06 89 SER A CA 1
ATOM 735 C C . SER A 1 89 ? -0.084 -7.212 3.433 1.00 79.06 89 SER A C 1
ATOM 737 O O . SER A 1 89 ? -0.806 -7.386 4.415 1.00 79.06 89 SER A O 1
ATOM 739 N N . ASN A 1 90 ? 0.951 -8.020 3.168 1.00 79.12 90 ASN A N 1
ATOM 740 C CA . ASN A 1 90 ? 1.257 -9.220 3.951 1.00 79.12 90 ASN A CA 1
ATOM 741 C C . ASN A 1 90 ? 1.975 -8.873 5.268 1.00 79.12 90 ASN A C 1
ATOM 743 O O . ASN A 1 90 ? 3.168 -9.125 5.448 1.00 79.12 90 ASN A O 1
ATOM 747 N N . VAL A 1 91 ? 1.230 -8.248 6.176 1.00 83.50 91 VAL A N 1
ATOM 748 C CA . VAL A 1 91 ? 1.659 -7.867 7.520 1.00 83.50 91 VAL A CA 1
ATOM 749 C C . VAL A 1 91 ? 1.036 -8.818 8.530 1.00 83.50 91 VAL A C 1
ATOM 751 O O . VAL A 1 91 ? -0.163 -9.086 8.494 1.00 83.50 91 VAL A O 1
ATOM 754 N N . ALA A 1 92 ? 1.845 -9.304 9.469 1.00 85.69 92 ALA A N 1
ATOM 755 C CA . ALA A 1 92 ? 1.337 -10.051 10.608 1.00 85.69 92 ALA A CA 1
ATOM 756 C C . ALA A 1 92 ? 0.588 -9.101 11.555 1.00 85.69 92 ALA A C 1
ATOM 758 O O . ALA A 1 92 ? 1.177 -8.169 12.108 1.00 85.69 92 ALA A O 1
ATOM 759 N N . PHE A 1 93 ? -0.708 -9.342 11.742 1.00 88.69 93 PHE A N 1
ATOM 760 C CA . PHE A 1 93 ? -1.520 -8.619 12.716 1.00 88.69 93 PHE A CA 1
ATOM 761 C C . PHE A 1 93 ? -1.492 -9.325 14.079 1.00 88.69 93 PHE A C 1
ATOM 763 O O . PHE A 1 93 ? -1.371 -10.553 14.127 1.00 88.69 93 PHE A O 1
ATOM 770 N N . PRO A 1 94 ? -1.601 -8.580 15.195 1.00 89.88 94 PRO A N 1
ATOM 771 C CA . PRO A 1 94 ? -1.799 -9.199 16.501 1.00 89.88 94 PRO A CA 1
ATOM 772 C C . PRO A 1 94 ? -3.141 -9.956 16.551 1.00 89.88 94 PRO A C 1
ATOM 774 O O . PRO A 1 94 ? -4.036 -9.664 15.759 1.00 89.88 94 PRO A O 1
ATOM 777 N N . PRO A 1 95 ? -3.310 -10.918 17.473 1.00 90.06 95 PRO A N 1
ATOM 778 C CA . PRO A 1 95 ? -4.599 -11.573 17.674 1.00 90.06 95 PRO A CA 1
ATOM 779 C C . PRO A 1 95 ? -5.658 -10.581 18.182 1.00 90.06 95 PRO A C 1
ATOM 781 O O . PRO A 1 95 ? -5.352 -9.684 18.968 1.00 90.06 95 PRO A O 1
ATOM 784 N N . GLU A 1 96 ? -6.908 -10.762 17.748 1.00 92.38 96 GLU A N 1
ATOM 785 C CA . GLU A 1 96 ? -8.057 -10.008 18.265 1.00 92.38 96 GLU A CA 1
ATOM 786 C C . GLU A 1 96 ? -8.400 -10.465 19.695 1.00 92.38 96 GLU A C 1
ATOM 788 O O . GLU A 1 96 ? -8.383 -11.659 20.010 1.00 92.38 96 GLU A O 1
ATOM 793 N N . GLU A 1 97 ? -8.728 -9.516 20.572 1.00 91.38 97 GLU A N 1
ATOM 794 C CA . GLU A 1 97 ? -9.225 -9.825 21.912 1.00 91.38 97 GLU A CA 1
ATOM 795 C C . GLU A 1 97 ? -10.644 -10.412 21.841 1.00 91.38 97 GLU A C 1
ATOM 797 O O . GLU A 1 97 ? -11.471 -10.003 21.024 1.00 91.38 97 GLU A O 1
ATOM 802 N N . THR A 1 98 ? -10.954 -11.362 22.725 1.00 89.25 98 THR A N 1
ATOM 803 C CA . THR A 1 98 ? -12.258 -12.043 22.750 1.00 89.25 98 THR A CA 1
ATOM 804 C C . THR A 1 98 ? -13.103 -11.610 23.946 1.00 89.25 98 THR A C 1
ATOM 806 O O . THR A 1 98 ? -12.587 -11.185 24.979 1.00 89.25 98 THR A O 1
ATOM 809 N N . GLY A 1 99 ? -14.429 -11.707 23.804 1.00 88.06 99 GLY A N 1
ATOM 810 C CA . GLY A 1 99 ? -15.381 -11.505 24.904 1.00 88.06 99 GLY A CA 1
ATOM 811 C C . GLY A 1 99 ? -15.634 -10.052 25.320 1.00 88.06 99 GLY A C 1
ATOM 812 O O . GLY A 1 99 ? -16.382 -9.837 26.269 1.00 88.06 99 GLY A O 1
ATOM 813 N N . GLN A 1 100 ? -15.054 -9.066 24.628 1.00 90.75 100 GLN A N 1
ATOM 814 C CA . GLN A 1 100 ? -15.290 -7.647 24.907 1.00 90.75 100 GLN A CA 1
ATOM 815 C C . GLN A 1 100 ? -16.295 -7.024 23.941 1.00 90.75 100 GLN A C 1
ATOM 817 O O . GLN A 1 100 ? -16.254 -7.288 22.735 1.00 90.75 100 GLN A O 1
ATOM 822 N N . SER A 1 101 ? -17.170 -6.169 24.472 1.00 92.38 101 SER A N 1
ATOM 823 C CA . SER A 1 101 ? -18.065 -5.348 23.656 1.00 92.38 101 SER A CA 1
ATOM 824 C C . SER A 1 101 ? -17.325 -4.157 23.032 1.00 92.38 101 SER A C 1
ATOM 826 O O . SER A 1 101 ? -16.254 -3.756 23.497 1.00 92.38 101 SER A O 1
ATOM 828 N N . ILE A 1 102 ? -17.912 -3.560 21.988 1.00 92.44 102 ILE A N 1
ATOM 829 C CA . ILE A 1 102 ? -17.376 -2.351 21.341 1.00 92.44 102 ILE A CA 1
ATOM 830 C C . ILE A 1 102 ? -17.230 -1.213 22.357 1.00 92.44 102 ILE A C 1
ATOM 832 O O . ILE A 1 102 ? -16.228 -0.507 22.344 1.00 92.44 102 ILE A O 1
ATOM 836 N N . GLU A 1 103 ? -18.193 -1.062 23.263 1.00 92.81 103 GLU A N 1
ATOM 837 C CA . GLU A 1 103 ? -18.214 -0.017 24.288 1.00 92.81 103 GLU A CA 1
ATOM 838 C C . GLU A 1 103 ? -17.061 -0.197 25.283 1.00 92.81 103 GLU A C 1
ATOM 840 O O . GLU A 1 103 ? -16.328 0.750 25.560 1.00 92.81 103 GLU A O 1
ATOM 845 N N . GLN A 1 104 ? -16.833 -1.430 25.751 1.00 93.81 104 GLN A N 1
ATOM 846 C CA . GLN A 1 104 ? -15.720 -1.755 26.651 1.00 93.81 104 GLN A CA 1
ATOM 847 C C . GLN A 1 104 ? -14.359 -1.499 25.992 1.00 93.81 104 GLN A C 1
ATOM 849 O O . GLN A 1 104 ? -13.442 -0.961 26.620 1.00 93.81 104 GLN A O 1
ATOM 854 N N . LEU A 1 105 ? -14.220 -1.868 24.715 1.00 93.94 105 LEU A N 1
ATOM 855 C CA . LEU A 1 105 ? -13.011 -1.603 23.940 1.00 93.94 105 LEU A CA 1
ATOM 856 C C . LEU A 1 105 ? -12.803 -0.098 23.736 1.00 93.94 105 LEU A C 1
ATOM 858 O O . LEU A 1 105 ? -11.695 0.395 23.940 1.00 93.94 105 LEU A O 1
ATOM 862 N N . HIS A 1 106 ? -13.862 0.641 23.399 1.00 93.38 106 HIS A N 1
ATOM 863 C CA . HIS A 1 106 ? -13.831 2.090 23.223 1.00 93.38 106 HIS A CA 1
ATOM 864 C C . HIS A 1 106 ? -13.369 2.796 24.504 1.00 93.38 106 HIS A C 1
ATOM 866 O O . HIS A 1 106 ? -12.402 3.556 24.475 1.00 93.38 106 HIS A O 1
ATOM 872 N N . GLU A 1 107 ? -13.974 2.494 25.655 1.00 92.75 107 GLU A N 1
ATOM 873 C CA . GLU A 1 107 ? -13.544 3.048 26.945 1.00 92.75 107 GLU A CA 1
ATOM 874 C C . GLU A 1 107 ? -12.057 2.797 27.218 1.00 92.75 107 GLU A C 1
ATOM 876 O O . GLU A 1 107 ? -11.331 3.703 27.633 1.00 92.75 107 GLU A O 1
ATOM 881 N N . ARG A 1 108 ? -11.569 1.582 26.949 1.00 92.88 108 ARG A N 1
ATOM 882 C CA . ARG A 1 108 ? -10.155 1.236 27.144 1.00 92.88 108 ARG A CA 1
ATOM 883 C C . ARG A 1 108 ? -9.226 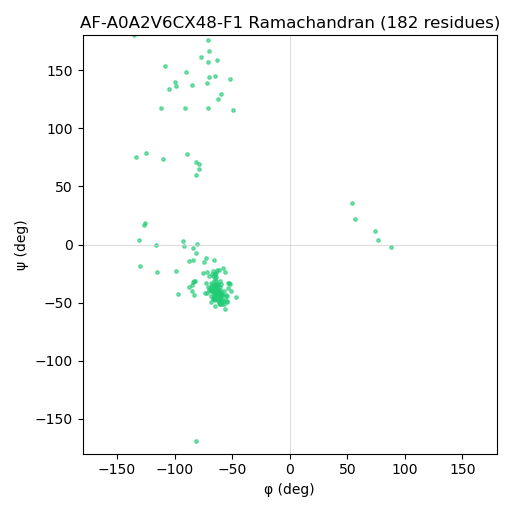2.002 26.206 1.00 92.88 108 ARG A C 1
ATOM 885 O O . ARG A 1 108 ? -8.170 2.437 26.661 1.00 92.88 108 ARG A O 1
ATOM 892 N N . VAL A 1 109 ? -9.608 2.172 24.942 1.00 91.56 109 VAL A N 1
ATOM 893 C CA . VAL A 1 109 ? -8.822 2.888 23.924 1.00 91.56 109 VAL A CA 1
ATOM 894 C C . VAL A 1 109 ? -8.648 4.363 24.274 1.00 91.56 109 VAL A C 1
ATOM 896 O O . VAL A 1 109 ? -7.548 4.897 24.143 1.00 91.56 109 VAL A O 1
ATOM 899 N N . TYR A 1 110 ? -9.708 5.025 24.738 1.00 88.19 110 TYR A N 1
ATOM 900 C CA . TYR A 1 110 ? -9.660 6.458 25.043 1.00 88.19 110 TYR A CA 1
ATOM 901 C C . TYR A 1 110 ? -9.185 6.767 26.469 1.00 88.19 110 TYR A C 1
ATOM 903 O O . TYR A 1 110 ? -8.802 7.903 26.748 1.00 88.19 110 TYR A O 1
ATOM 911 N N . ARG A 1 111 ? -9.154 5.766 27.360 1.00 88.81 111 ARG A N 1
ATOM 912 C CA . ARG A 1 111 ? -8.579 5.886 28.709 1.00 88.81 111 ARG A CA 1
ATOM 913 C C . ARG A 1 111 ? -7.070 5.642 28.742 1.00 88.81 111 ARG A C 1
ATOM 915 O O . ARG A 1 111 ? -6.372 6.330 29.479 1.00 88.81 111 ARG A O 1
ATOM 922 N N . ASP A 1 112 ? -6.570 4.662 27.989 1.00 78.69 112 ASP A N 1
ATOM 923 C CA . ASP A 1 112 ? -5.151 4.292 27.967 1.00 78.69 112 ASP A CA 1
ATOM 924 C C . ASP A 1 112 ? -4.508 4.628 26.617 1.00 78.69 112 ASP A C 1
ATOM 926 O O . ASP A 1 112 ? -4.839 4.071 25.570 1.00 78.69 112 ASP A O 1
ATOM 930 N N . THR A 1 113 ? -3.523 5.525 26.660 1.00 70.44 113 THR A N 1
ATOM 931 C CA . THR A 1 113 ? -2.868 6.075 25.470 1.00 70.44 113 THR A CA 1
ATOM 932 C C . THR A 1 113 ? -2.049 5.070 24.644 1.00 70.44 113 THR A C 1
ATOM 934 O O . THR A 1 113 ? -1.728 5.373 23.493 1.00 70.44 113 THR A O 1
ATOM 937 N N . ASN A 1 114 ? -1.752 3.875 25.166 1.00 83.00 114 ASN A N 1
ATOM 938 C CA . ASN A 1 114 ? -0.945 2.862 24.470 1.00 83.00 114 ASN A CA 1
ATOM 939 C C . ASN A 1 114 ? -1.630 1.491 24.355 1.00 83.00 114 ASN A C 1
ATOM 941 O O . ASN A 1 114 ? -0.967 0.487 24.084 1.00 83.00 114 ASN A O 1
ATOM 945 N N . ASN A 1 115 ? -2.954 1.417 24.513 1.00 89.50 115 ASN A N 1
ATOM 946 C CA . ASN A 1 115 ? -3.670 0.149 24.390 1.00 89.50 115 ASN A CA 1
ATOM 947 C C . ASN A 1 115 ? -3.949 -0.231 22.920 1.00 89.50 115 ASN A C 1
ATOM 949 O O . ASN A 1 115 ? -5.081 -0.192 22.432 1.00 89.50 115 ASN A O 1
ATOM 953 N N . PHE A 1 116 ? -2.884 -0.602 22.205 1.00 91.38 116 PHE A N 1
ATOM 954 C CA . PHE A 1 116 ? -2.933 -0.960 20.785 1.00 91.38 116 PHE A CA 1
ATOM 955 C C . PHE A 1 116 ? -3.743 -2.233 20.506 1.00 91.38 116 PHE A C 1
ATOM 957 O O . PHE A 1 116 ? -4.372 -2.330 19.457 1.00 91.38 116 PHE A O 1
ATOM 964 N N . SER A 1 117 ? -3.759 -3.185 21.444 1.00 92.12 117 SER A N 1
ATOM 965 C CA . SER A 1 117 ? -4.523 -4.437 21.329 1.00 92.12 117 SER A CA 1
ATOM 966 C C . SER A 1 117 ? -6.035 -4.177 21.326 1.00 92.12 117 SER A C 1
ATOM 968 O O . SER A 1 117 ? -6.750 -4.635 20.428 1.00 92.12 117 SER A O 1
ATOM 970 N N . ALA A 1 118 ? -6.515 -3.339 22.254 1.00 94.12 118 ALA A N 1
ATOM 971 C CA . ALA A 1 118 ? -7.914 -2.927 22.273 1.00 94.12 118 ALA A CA 1
ATOM 972 C C . ALA A 1 118 ? -8.270 -2.091 21.037 1.00 94.12 118 ALA A C 1
ATOM 974 O O . ALA A 1 118 ? -9.328 -2.300 20.453 1.00 94.12 118 ALA A O 1
ATOM 975 N N . ALA A 1 119 ? -7.379 -1.194 20.596 1.00 94.75 119 ALA A N 1
ATOM 976 C CA . ALA A 1 119 ? -7.603 -0.372 19.404 1.00 94.75 119 ALA A CA 1
ATOM 977 C C . ALA A 1 119 ? -7.693 -1.207 18.119 1.00 94.75 119 ALA A C 1
ATOM 979 O O . ALA A 1 119 ? -8.579 -0.974 17.298 1.00 94.75 119 ALA A O 1
ATOM 980 N N . TYR A 1 120 ? -6.817 -2.203 17.963 1.00 95.62 120 TYR A N 1
ATOM 981 C CA . TYR A 1 120 ? -6.872 -3.141 16.846 1.00 95.62 120 TYR A CA 1
ATOM 982 C C . TYR A 1 120 ? -8.181 -3.936 16.850 1.00 95.62 120 TYR A C 1
ATOM 984 O O . TYR A 1 120 ? -8.889 -3.965 15.845 1.00 95.62 120 TYR A O 1
ATOM 992 N N . THR A 1 121 ? -8.543 -4.520 17.994 1.00 96.31 121 THR A N 1
ATOM 993 C CA . THR A 1 121 ? -9.781 -5.302 18.127 1.00 96.31 121 THR A CA 1
ATOM 994 C C . THR A 1 121 ? -11.015 -4.438 17.855 1.00 96.31 121 THR A C 1
ATOM 996 O O . THR A 1 121 ? -11.900 -4.837 17.099 1.00 96.31 121 THR A O 1
ATOM 999 N N . LEU A 1 122 ? -11.055 -3.218 18.402 1.00 96.56 122 LEU A N 1
ATOM 1000 C CA . LEU A 1 122 ? -12.135 -2.259 18.177 1.00 96.56 122 LEU A CA 1
ATOM 1001 C C . LEU A 1 122 ? -12.289 -1.926 16.691 1.00 96.56 122 LEU A C 1
ATOM 1003 O O . LEU A 1 122 ? -13.389 -2.032 16.151 1.00 96.56 122 LEU A O 1
ATOM 1007 N N . TYR A 1 123 ? -11.179 -1.608 16.020 1.00 96.81 123 TYR A N 1
ATOM 1008 C CA . TYR A 1 123 ? -11.158 -1.342 14.584 1.00 96.81 123 TYR A CA 1
ATOM 1009 C C . TYR A 1 123 ? -11.725 -2.515 13.777 1.00 96.81 123 TYR A C 1
ATOM 1011 O O . 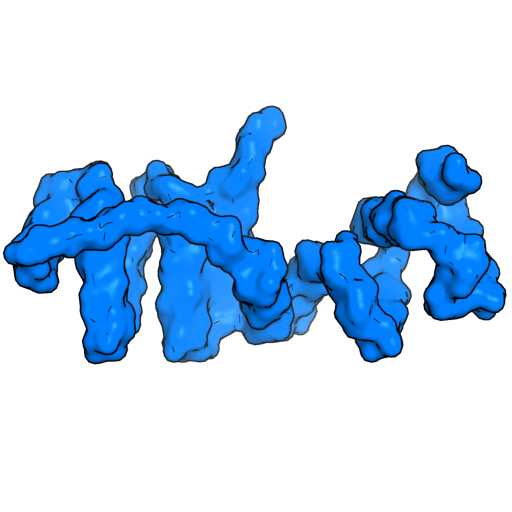TYR A 1 123 ? -12.564 -2.315 12.898 1.00 96.81 123 TYR A O 1
ATOM 1019 N N . ARG A 1 124 ? -11.304 -3.751 14.075 1.00 96.19 124 ARG A N 1
ATOM 1020 C CA . ARG A 1 124 ? -11.772 -4.956 13.369 1.00 96.19 124 ARG A CA 1
ATOM 1021 C C . ARG A 1 124 ? -13.276 -5.166 13.551 1.00 96.19 124 ARG A C 1
ATOM 1023 O O . ARG A 1 124 ? -13.995 -5.386 12.569 1.00 96.19 124 ARG A O 1
ATOM 1030 N N . GLN A 1 125 ? -13.775 -5.009 14.777 1.00 96.38 125 GLN A N 1
ATOM 1031 C CA . GLN A 1 125 ? -15.207 -5.097 15.067 1.00 96.38 125 GLN A CA 1
ATOM 1032 C C . GLN A 1 125 ? -16.013 -3.991 14.367 1.00 96.38 125 GLN A C 1
ATOM 1034 O O . GLN A 1 125 ? -17.068 -4.272 13.803 1.00 96.38 125 GLN A O 1
ATOM 1039 N N . GLN A 1 126 ? -15.518 -2.754 14.337 1.00 96.75 126 GLN A N 1
ATOM 1040 C CA . GLN A 1 126 ? -16.172 -1.644 13.636 1.00 96.75 126 GLN A CA 1
ATOM 1041 C C . GLN A 1 126 ? -16.208 -1.870 12.117 1.00 96.75 126 GLN A C 1
ATOM 1043 O O . GLN A 1 126 ? -17.274 -1.775 11.507 1.00 96.75 126 GLN A O 1
ATOM 1048 N N . MET A 1 127 ? -15.081 -2.255 11.509 1.00 96.56 127 MET A N 1
ATOM 1049 C CA . MET A 1 127 ? -14.991 -2.530 10.069 1.00 96.56 127 MET A CA 1
ATOM 1050 C C . MET A 1 127 ? -15.926 -3.662 9.634 1.00 96.56 127 MET A C 1
ATOM 1052 O O . MET A 1 127 ? -16.636 -3.517 8.640 1.00 96.56 127 MET A O 1
ATOM 1056 N N . SER A 1 128 ? -15.985 -4.764 10.391 1.00 94.88 128 SER A N 1
ATOM 1057 C CA . SER A 1 128 ? -16.889 -5.890 10.087 1.00 94.88 128 SER A CA 1
ATOM 1058 C C . SER A 1 128 ? -18.378 -5.529 10.164 1.00 94.88 128 SER A C 1
ATOM 1060 O O . SER A 1 128 ? -19.194 -6.159 9.496 1.00 94.88 128 SER A O 1
ATOM 1062 N N . ARG A 1 129 ? -18.736 -4.490 10.929 1.00 95.44 129 ARG A N 1
ATOM 1063 C CA . ARG A 1 129 ? -20.101 -3.946 11.026 1.00 95.44 129 ARG A CA 1
ATOM 1064 C C . ARG A 1 129 ? -20.374 -2.802 10.043 1.00 95.44 129 ARG A C 1
ATOM 1066 O O . ARG A 1 129 ? -21.451 -2.218 10.081 1.00 95.44 129 ARG A O 1
ATOM 1073 N N . GLY A 1 130 ? -19.414 -2.458 9.182 1.00 95.56 130 GLY A N 1
ATOM 1074 C CA . GLY A 1 130 ? -19.532 -1.339 8.243 1.00 95.56 130 GLY A CA 1
ATOM 1075 C C . GLY A 1 130 ? -19.412 0.048 8.888 1.00 95.56 130 GLY A C 1
ATOM 1076 O O . GLY A 1 130 ? -19.674 1.050 8.226 1.00 95.56 130 GLY A O 1
ATOM 1077 N N . LEU A 1 131 ? -18.981 0.130 10.151 1.00 96.56 131 LEU A N 1
ATOM 1078 C CA . LEU A 1 131 ? -18.772 1.377 10.894 1.00 96.56 131 LEU A CA 1
ATOM 1079 C C . LEU A 1 131 ? -17.408 1.994 10.539 1.00 96.56 131 LEU A C 1
ATOM 1081 O O . LEU A 1 131 ? -16.520 2.134 11.379 1.00 96.56 131 LEU A O 1
ATOM 1085 N N . ILE A 1 132 ? -17.211 2.317 9.258 1.00 96.94 132 ILE A N 1
ATOM 1086 C CA . ILE A 1 132 ? -15.899 2.720 8.724 1.00 96.94 132 ILE A CA 1
ATOM 1087 C C . ILE A 1 132 ? -15.426 4.051 9.329 1.00 96.94 132 ILE A C 1
ATOM 1089 O O . ILE A 1 132 ? -14.233 4.236 9.562 1.00 96.94 132 ILE A O 1
ATOM 1093 N N . ASP A 1 133 ? -16.344 4.981 9.603 1.00 97.12 133 ASP A N 1
ATOM 1094 C CA . ASP A 1 133 ? -16.001 6.263 10.227 1.00 97.12 133 ASP A CA 1
ATOM 1095 C C . ASP A 1 133 ? -15.509 6.101 11.669 1.00 97.12 133 ASP A C 1
ATOM 1097 O O . ASP A 1 133 ? -14.499 6.706 12.037 1.00 97.12 133 ASP A O 1
ATOM 1101 N N . ASP A 1 134 ? -16.139 5.218 12.445 1.00 96.44 134 ASP A N 1
ATOM 1102 C CA . ASP A 1 134 ? -15.715 4.909 13.814 1.00 96.44 134 ASP A CA 1
ATOM 1103 C C . ASP A 1 134 ? -14.367 4.171 13.823 1.00 96.44 134 ASP A C 1
ATOM 1105 O O . ASP A 1 134 ? -13.483 4.474 14.630 1.00 96.44 134 ASP A O 1
ATOM 1109 N N . ALA A 1 135 ? -14.167 3.257 12.868 1.00 96.88 135 ALA A N 1
ATOM 1110 C CA . ALA A 1 135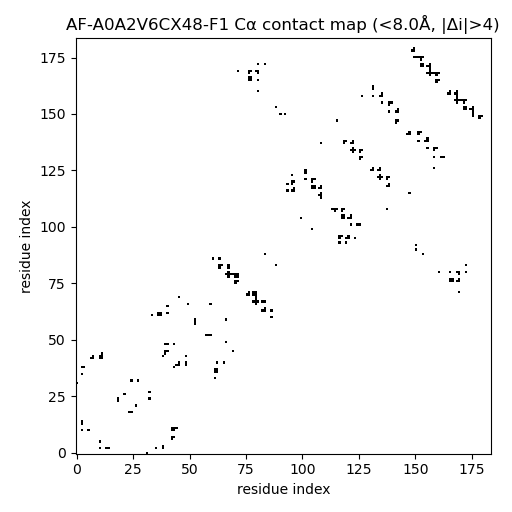 ? -12.892 2.577 12.649 1.00 96.88 135 ALA A CA 1
ATOM 1111 C C . ALA A 1 135 ? -11.764 3.570 12.327 1.00 96.88 135 ALA A C 1
ATOM 1113 O O . ALA A 1 135 ? -10.680 3.513 12.918 1.00 96.88 135 ALA A O 1
ATOM 1114 N N . LEU A 1 136 ? -12.023 4.529 11.433 1.00 96.31 136 LEU A N 1
ATOM 1115 C CA . LEU A 1 136 ? -11.076 5.598 11.118 1.00 96.31 136 LEU A CA 1
ATOM 1116 C C . LEU A 1 136 ? -10.796 6.486 12.328 1.00 96.31 136 LEU A C 1
ATOM 1118 O O . LEU A 1 136 ? -9.634 6.801 12.573 1.00 96.31 136 LEU A O 1
ATOM 1122 N N . ALA A 1 137 ? -11.818 6.885 13.086 1.00 94.62 137 ALA A N 1
ATOM 1123 C CA . ALA A 1 137 ? -11.640 7.687 14.295 1.00 94.62 137 ALA A CA 1
ATOM 1124 C C . ALA A 1 137 ? -10.755 6.965 15.325 1.00 94.62 137 ALA A C 1
ATOM 1126 O O . ALA A 1 137 ? -9.837 7.572 15.884 1.00 94.62 137 ALA A O 1
ATOM 1127 N N . THR A 1 138 ? -10.976 5.661 15.503 1.00 94.38 138 THR A N 1
ATOM 1128 C CA . THR A 1 138 ? -10.200 4.798 16.403 1.00 94.38 138 THR A CA 1
ATOM 1129 C C . THR A 1 138 ? -8.726 4.746 16.006 1.00 94.38 138 THR A C 1
ATOM 1131 O O . THR A 1 138 ? -7.859 5.008 16.834 1.00 94.38 138 THR A O 1
ATOM 1134 N N . ILE A 1 139 ? -8.409 4.457 14.740 1.00 95.06 139 ILE A N 1
ATOM 1135 C CA . ILE A 1 139 ? -7.011 4.337 14.289 1.00 95.06 139 ILE A CA 1
ATOM 1136 C C . ILE A 1 139 ? -6.315 5.698 14.230 1.00 95.06 139 ILE A C 1
ATOM 1138 O O . ILE A 1 139 ? -5.177 5.833 14.688 1.00 95.06 139 ILE A O 1
ATOM 1142 N N . ARG A 1 140 ? -7.006 6.736 13.742 1.00 93.31 140 ARG A N 1
ATOM 1143 C CA . ARG A 1 140 ? -6.444 8.091 13.623 1.00 93.31 140 ARG A CA 1
ATOM 1144 C C . ARG A 1 140 ? -6.161 8.752 14.962 1.00 93.31 140 ARG A C 1
ATOM 1146 O O . ARG A 1 140 ? -5.282 9.612 15.030 1.00 93.31 140 ARG A O 1
ATOM 1153 N N . HIS A 1 141 ? -6.824 8.313 16.033 1.00 90.69 141 HIS A N 1
ATOM 1154 C CA . HIS A 1 141 ? -6.452 8.687 17.397 1.00 90.69 141 HIS A CA 1
ATOM 1155 C C . HIS A 1 141 ? -4.970 8.389 17.694 1.00 90.69 141 HIS A C 1
ATOM 1157 O O . HIS A 1 141 ? -4.320 9.147 18.417 1.00 90.69 141 HIS A O 1
ATOM 1163 N N . PHE A 1 142 ? -4.415 7.329 17.095 1.00 91.25 142 PHE A N 1
ATOM 1164 C CA . PHE A 1 142 ? -3.020 6.933 17.265 1.00 91.25 142 PHE A CA 1
ATOM 1165 C C . PHE A 1 142 ? -2.112 7.441 16.140 1.00 91.25 142 PHE A C 1
ATOM 1167 O O . PHE A 1 142 ? -1.023 7.929 16.430 1.00 91.25 142 PHE A O 1
ATOM 1174 N N . THR A 1 143 ? -2.526 7.368 14.873 1.00 90.44 143 THR A N 1
ATOM 1175 C CA . THR A 1 143 ? -1.632 7.692 13.741 1.00 90.44 143 THR A CA 1
ATOM 1176 C C . THR A 1 143 ? -1.327 9.182 13.585 1.00 90.44 143 THR A C 1
ATOM 1178 O O . THR A 1 143 ? -0.289 9.521 13.023 1.00 90.44 143 THR A O 1
ATOM 1181 N N . VAL A 1 144 ? -2.184 10.079 14.091 1.00 86.31 144 VAL A N 1
ATOM 1182 C CA . VAL A 1 144 ? -1.983 11.536 13.960 1.00 86.31 144 VAL A CA 1
ATOM 1183 C C . VAL A 1 144 ? -1.036 12.088 15.027 1.00 86.31 144 VAL A C 1
ATOM 1185 O O . VAL A 1 144 ? -0.174 12.905 14.722 1.00 86.31 144 VAL A O 1
ATOM 1188 N N . ASN A 1 145 ? -1.195 11.657 16.280 1.00 75.69 145 ASN A N 1
ATOM 1189 C CA . ASN A 1 145 ? -0.555 12.307 17.432 1.00 75.69 145 ASN A CA 1
ATOM 1190 C C . ASN A 1 145 ? 0.458 11.418 18.165 1.00 75.69 145 ASN A C 1
ATOM 1192 O O . ASN A 1 145 ? 1.024 11.842 19.173 1.00 75.69 145 ASN A 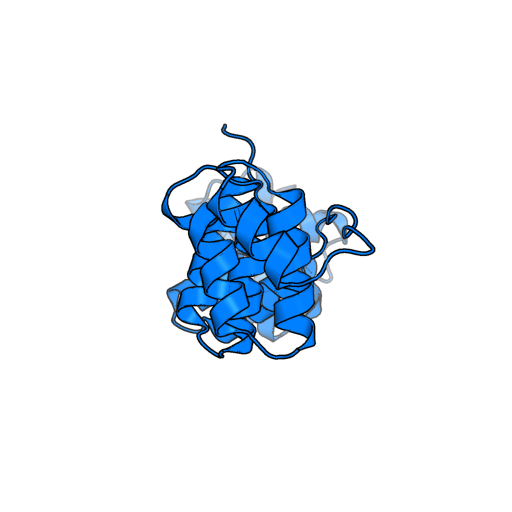O 1
ATOM 1196 N N . ARG A 1 146 ? 0.660 10.169 17.726 1.00 79.75 146 ARG A N 1
ATOM 1197 C CA . ARG A 1 146 ? 1.494 9.185 18.433 1.00 79.75 146 ARG A CA 1
ATOM 1198 C C . ARG A 1 146 ? 2.425 8.443 17.473 1.00 79.75 146 ARG A C 1
ATOM 1200 O O . ARG A 1 146 ? 2.442 8.692 16.273 1.00 79.75 146 ARG A O 1
ATOM 1207 N N . LYS A 1 147 ? 3.224 7.527 18.028 1.00 84.56 147 LYS A N 1
ATOM 1208 C CA . LYS A 1 147 ? 4.075 6.584 17.286 1.00 84.56 147 LYS A CA 1
ATOM 1209 C C . LYS A 1 147 ? 3.518 5.162 17.437 1.00 84.56 147 LYS A C 1
ATOM 1211 O O . LYS A 1 147 ? 4.055 4.399 18.241 1.00 84.56 147 LYS A O 1
ATOM 1216 N N . PRO A 1 148 ? 2.401 4.823 16.768 1.00 90.12 148 PRO A N 1
ATOM 1217 C CA . PRO A 1 148 ? 1.855 3.475 16.843 1.00 90.12 148 PRO A CA 1
ATOM 1218 C C . PRO A 1 148 ? 2.750 2.467 16.107 1.00 90.12 148 PRO A C 1
ATOM 1220 O O . PRO A 1 148 ? 3.607 2.860 15.311 1.00 90.12 148 PRO A O 1
ATOM 1223 N N . PRO A 1 149 ? 2.528 1.158 16.316 1.00 92.12 149 PRO A N 1
ATOM 1224 C CA . PRO A 1 149 ? 3.075 0.131 15.438 1.00 92.12 149 PRO A CA 1
ATOM 1225 C C . PRO A 1 149 ? 2.746 0.415 13.965 1.00 92.12 149 PRO A C 1
ATOM 1227 O O . PRO A 1 149 ? 1.634 0.841 13.654 1.00 92.12 149 PRO A O 1
ATOM 1230 N N . ALA A 1 150 ? 3.681 0.121 13.053 1.00 92.88 150 ALA A N 1
ATOM 1231 C CA . ALA A 1 150 ? 3.560 0.465 11.632 1.00 92.88 150 ALA A CA 1
ATOM 1232 C C . ALA A 1 150 ? 2.227 0.018 11.008 1.00 92.88 150 ALA A C 1
ATOM 1234 O O . ALA A 1 150 ? 1.607 0.784 10.273 1.00 92.88 150 ALA A O 1
ATOM 1235 N N . TYR A 1 151 ? 1.735 -1.176 11.363 1.00 93.56 151 TYR A N 1
ATOM 1236 C CA . TYR A 1 151 ? 0.485 -1.722 10.828 1.00 93.56 151 TYR A CA 1
ATOM 1237 C C . TYR A 1 151 ? -0.744 -0.827 11.074 1.00 93.56 151 TYR A C 1
ATOM 1239 O O . TYR A 1 151 ? -1.707 -0.941 10.328 1.00 93.56 151 TYR A O 1
ATOM 1247 N N . PHE A 1 152 ? -0.734 0.100 12.041 1.00 95.38 152 PHE A N 1
ATOM 1248 C CA . PHE A 1 152 ? -1.826 1.071 12.207 1.00 95.38 152 PHE A CA 1
ATOM 1249 C C . PHE A 1 152 ? -2.006 1.957 10.971 1.00 95.38 152 PHE A C 1
ATOM 1251 O O . PHE A 1 152 ? -3.135 2.254 10.591 1.00 95.38 152 PHE A O 1
ATOM 1258 N N . HIS A 1 153 ? -0.915 2.339 10.306 1.00 95.56 153 HIS A N 1
ATOM 1259 C CA . HIS A 1 153 ? -0.995 3.099 9.060 1.00 95.56 153 HIS A CA 1
ATOM 1260 C C . HIS A 1 153 ? -1.579 2.258 7.917 1.00 95.56 153 HIS A C 1
ATOM 1262 O O . HIS A 1 153 ? -2.331 2.785 7.102 1.00 95.56 153 HIS A O 1
ATOM 1268 N N . LEU A 1 154 ? -1.323 0.944 7.899 1.00 95.44 154 LEU A N 1
ATOM 1269 C CA . LEU A 1 154 ? -1.970 0.023 6.960 1.00 95.44 154 LEU A CA 1
ATOM 1270 C C . LEU A 1 154 ? -3.487 -0.065 7.211 1.00 95.44 154 LEU A C 1
ATOM 1272 O O . LEU A 1 154 ? -4.268 0.028 6.266 1.00 95.44 154 LEU A O 1
ATOM 1276 N N . LEU A 1 155 ? -3.916 -0.175 8.473 1.00 96.06 155 LEU A N 1
ATOM 1277 C CA . LEU A 1 155 ? -5.342 -0.179 8.841 1.00 96.06 155 LEU A CA 1
ATOM 1278 C C . LEU A 1 155 ? -6.033 1.138 8.452 1.00 96.06 155 LEU A C 1
ATOM 1280 O O . LEU A 1 155 ? -7.160 1.135 7.950 1.00 96.06 155 LEU A O 1
ATOM 1284 N N . GLU A 1 156 ? -5.353 2.271 8.642 1.00 97.19 156 GLU A N 1
ATOM 1285 C CA . GLU A 1 156 ? -5.841 3.570 8.178 1.00 97.19 156 GLU A CA 1
ATOM 1286 C C . GLU A 1 156 ? -5.985 3.596 6.648 1.00 97.19 156 GLU A C 1
ATOM 1288 O O . GLU A 1 156 ? -7.019 4.031 6.135 1.00 97.19 156 GLU A O 1
ATOM 1293 N N . ALA A 1 157 ? -4.993 3.080 5.914 1.00 96.81 157 ALA A N 1
ATOM 1294 C CA . ALA A 1 157 ? -5.024 3.022 4.456 1.00 96.81 157 ALA A CA 1
ATOM 1295 C C . ALA A 1 157 ? -6.210 2.191 3.943 1.00 96.81 157 ALA A C 1
ATOM 1297 O O . ALA A 1 157 ? -6.942 2.642 3.057 1.00 96.81 157 ALA A O 1
ATOM 1298 N N . GLN A 1 158 ? -6.441 1.021 4.543 1.00 95.25 158 GLN A N 1
ATOM 1299 C CA . GLN A 1 158 ? -7.557 0.126 4.223 1.00 95.25 158 GLN A CA 1
ATOM 1300 C C . GLN A 1 158 ? -8.917 0.776 4.500 1.00 95.25 158 GLN A C 1
ATOM 1302 O O . GLN A 1 158 ? -9.829 0.689 3.679 1.00 95.25 158 GLN A O 1
ATOM 1307 N N . ALA A 1 159 ? -9.062 1.483 5.622 1.00 96.81 159 ALA A N 1
ATOM 1308 C CA . ALA A 1 159 ? -10.322 2.142 5.950 1.00 96.81 159 ALA A CA 1
ATOM 1309 C C . ALA A 1 159 ? -10.605 3.353 5.040 1.00 96.81 159 ALA A C 1
ATOM 1311 O O . ALA A 1 159 ? -11.743 3.549 4.608 1.00 96.81 159 ALA A O 1
ATOM 1312 N N . TRP A 1 160 ? -9.583 4.124 4.650 1.00 98.00 160 TRP A N 1
ATOM 1313 C CA . TRP A 1 160 ? -9.747 5.167 3.629 1.00 98.00 160 TRP A CA 1
ATOM 1314 C C . TRP A 1 160 ? -10.102 4.598 2.250 1.00 98.00 160 TRP A C 1
ATOM 1316 O O . TRP A 1 160 ? -10.960 5.167 1.567 1.00 98.00 160 TRP A O 1
ATOM 1326 N N . ALA A 1 161 ? -9.505 3.466 1.862 1.00 96.75 161 ALA A N 1
ATOM 1327 C CA . ALA A 1 161 ? -9.851 2.753 0.633 1.00 96.75 161 ALA A CA 1
ATOM 1328 C C . ALA A 1 161 ? -11.308 2.262 0.655 1.00 96.75 161 ALA A C 1
ATOM 1330 O O . ALA A 1 161 ? -12.032 2.447 -0.324 1.00 96.75 161 ALA A O 1
ATOM 1331 N N . ALA A 1 162 ? -11.790 1.751 1.794 1.00 95.81 162 ALA A N 1
ATOM 1332 C CA . ALA A 1 162 ? -13.191 1.365 1.972 1.00 95.81 162 ALA A CA 1
ATOM 1333 C C . ALA A 1 162 ? -14.160 2.554 1.792 1.00 95.81 162 ALA A C 1
ATOM 1335 O O . ALA A 1 162 ? -15.258 2.388 1.259 1.00 95.81 162 ALA A O 1
ATOM 1336 N N . LYS A 1 163 ? -13.734 3.778 2.140 1.00 96.62 163 LYS A N 1
ATOM 1337 C CA . LYS A 1 163 ? -14.469 5.027 1.851 1.00 96.62 163 LYS A CA 1
ATOM 1338 C C . LYS A 1 163 ? -14.285 5.557 0.425 1.00 96.62 163 LYS A C 1
ATOM 1340 O O . LYS A 1 163 ? -14.824 6.616 0.107 1.00 96.62 163 LYS A O 1
ATOM 1345 N N . LYS A 1 164 ? -13.511 4.873 -0.424 1.00 96.69 164 LYS A N 1
ATOM 1346 C CA . LYS A 1 164 ? -13.084 5.335 -1.758 1.00 96.69 164 LYS A CA 1
ATOM 1347 C C . LYS A 1 164 ? -12.333 6.674 -1.725 1.00 96.69 164 LYS A C 1
ATOM 1349 O O . LYS A 1 164 ? -12.270 7.376 -2.732 1.00 96.69 164 LYS A O 1
ATOM 1354 N N . ASN A 1 165 ? -11.756 7.036 -0.578 1.00 97.62 165 ASN A N 1
ATOM 1355 C CA . ASN A 1 165 ? -10.885 8.198 -0.462 1.00 97.62 165 ASN A CA 1
ATOM 1356 C C . ASN A 1 165 ? -9.446 7.767 -0.757 1.00 97.62 165 ASN A C 1
ATOM 1358 O O . ASN A 1 165 ? -8.642 7.526 0.145 1.00 97.62 165 ASN A O 1
ATOM 1362 N N . TRP A 1 166 ? -9.158 7.616 -2.047 1.00 97.75 166 TRP A N 1
ATOM 1363 C CA . TRP A 1 166 ? -7.905 7.039 -2.527 1.00 97.75 166 TRP A CA 1
ATOM 1364 C C . TRP A 1 166 ? -6.684 7.890 -2.184 1.00 97.75 166 TRP A C 1
ATOM 1366 O O . TRP A 1 166 ? -5.648 7.337 -1.845 1.00 97.75 166 TRP A O 1
ATOM 1376 N N . GLU A 1 167 ? -6.806 9.216 -2.201 1.00 97.56 167 GLU A N 1
ATOM 1377 C CA . GLU A 1 167 ? -5.708 10.119 -1.837 1.00 97.56 167 GLU A CA 1
ATOM 1378 C C . GLU A 1 167 ? -5.304 9.949 -0.366 1.00 97.56 167 GLU A C 1
ATOM 1380 O O . GLU A 1 167 ? -4.128 9.773 -0.049 1.00 97.56 167 GLU A O 1
ATOM 1385 N N . ARG A 1 168 ? -6.278 9.918 0.556 1.00 97.62 168 ARG A N 1
ATOM 1386 C CA . ARG A 1 168 ? -5.980 9.673 1.977 1.00 97.62 168 ARG A CA 1
ATOM 1387 C C . ARG A 1 168 ? -5.477 8.258 2.227 1.00 97.62 168 ARG A C 1
ATOM 1389 O O . ARG A 1 168 ? -4.602 8.074 3.069 1.00 97.62 168 ARG A O 1
ATOM 1396 N N . SER A 1 169 ? -5.993 7.280 1.484 1.00 97.81 169 SER A N 1
ATOM 1397 C CA . SER A 1 169 ? -5.481 5.909 1.522 1.00 97.81 169 SER A CA 1
ATOM 1398 C C . SER A 1 169 ? -4.013 5.860 1.096 1.00 97.81 169 SER A C 1
ATOM 1400 O O . SER A 1 169 ? -3.188 5.290 1.807 1.00 97.81 169 SER A O 1
ATOM 1402 N N . TRP A 1 170 ? -3.659 6.546 0.007 1.00 97.81 170 TRP A N 1
ATOM 1403 C CA . TRP A 1 170 ? -2.289 6.623 -0.488 1.00 97.81 170 TRP A CA 1
ATOM 1404 C C . TRP A 1 170 ? -1.345 7.288 0.520 1.00 97.81 170 TRP A C 1
ATOM 1406 O O . TRP A 1 170 ? -0.276 6.752 0.807 1.00 97.81 170 TRP A O 1
ATOM 1416 N N . ASN A 1 171 ? -1.764 8.391 1.142 1.00 96.62 171 ASN A N 1
ATOM 1417 C CA . ASN A 1 171 ? -0.973 9.049 2.186 1.00 96.62 171 ASN A CA 1
ATOM 1418 C C . ASN A 1 171 ? -0.706 8.116 3.384 1.00 96.62 171 ASN A C 1
ATOM 1420 O O . ASN A 1 171 ? 0.402 8.091 3.923 1.00 96.62 171 ASN A O 1
ATOM 1424 N N . ALA A 1 172 ? -1.698 7.316 3.784 1.00 96.50 172 ALA A N 1
ATOM 1425 C CA . ALA A 1 172 ? -1.540 6.329 4.849 1.00 96.50 172 ALA A CA 1
ATOM 1426 C C . ALA A 1 172 ? -0.623 5.161 4.434 1.00 96.50 172 ALA A C 1
ATOM 1428 O O . ALA A 1 172 ? 0.210 4.732 5.232 1.00 96.50 172 ALA A O 1
ATOM 1429 N N . TRP A 1 173 ? -0.681 4.710 3.177 1.00 95.81 173 TRP A N 1
ATOM 1430 C CA . TRP A 1 173 ? 0.276 3.746 2.619 1.00 95.81 173 TRP A CA 1
ATOM 1431 C C . TRP A 1 173 ? 1.718 4.265 2.648 1.00 95.81 173 TRP A C 1
ATOM 1433 O O . TRP A 1 173 ? 2.630 3.541 3.042 1.00 95.81 173 TRP A O 1
ATOM 1443 N N . GLN A 1 174 ? 1.940 5.532 2.294 1.00 94.94 174 GLN A N 1
ATOM 1444 C CA . GLN A 1 174 ? 3.267 6.146 2.385 1.00 94.94 174 GLN A CA 1
ATOM 1445 C C . GLN A 1 174 ? 3.762 6.227 3.837 1.00 94.94 174 GLN A C 1
ATOM 1447 O O . GLN A 1 174 ? 4.944 5.996 4.102 1.00 94.94 174 GLN A O 1
ATOM 1452 N N . ALA A 1 175 ? 2.866 6.523 4.784 1.00 94.19 17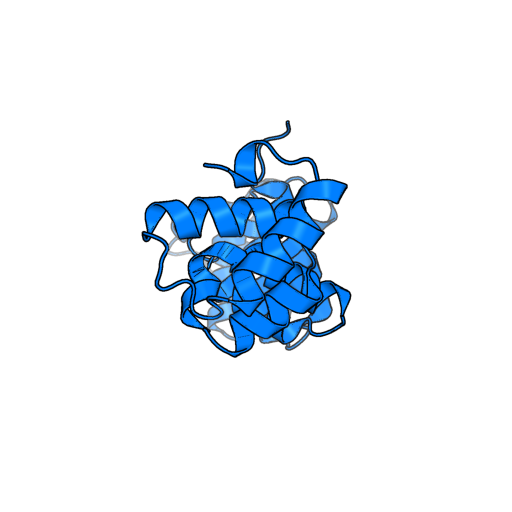5 ALA A N 1
ATOM 1453 C CA . ALA A 1 175 ? 3.186 6.503 6.209 1.00 94.19 175 ALA A CA 1
ATOM 1454 C C . ALA A 1 175 ? 3.527 5.087 6.704 1.00 94.19 175 ALA A C 1
ATOM 1456 O O . ALA A 1 175 ? 4.476 4.928 7.471 1.00 94.19 175 ALA A O 1
ATOM 1457 N N . PHE A 1 176 ? 2.814 4.062 6.227 1.00 94.00 176 PHE A N 1
ATOM 1458 C CA . PHE A 1 176 ? 3.101 2.657 6.521 1.00 94.00 176 PHE A CA 1
ATOM 1459 C C . PHE A 1 176 ? 4.496 2.243 6.039 1.00 94.00 176 PHE A C 1
ATOM 1461 O O . PHE A 1 176 ? 5.292 1.757 6.842 1.00 94.00 176 PHE A O 1
ATOM 1468 N N . GLU A 1 177 ? 4.830 2.514 4.774 1.00 91.25 177 GLU A N 1
ATOM 1469 C CA . GLU A 1 177 ? 6.158 2.218 4.218 1.00 91.25 177 GLU A CA 1
ATOM 1470 C C . GLU A 1 177 ? 7.266 2.923 5.010 1.00 91.25 177 GLU A C 1
ATOM 1472 O O . GLU A 1 177 ? 8.280 2.316 5.360 1.00 91.25 177 GLU A O 1
ATOM 1477 N N . LYS A 1 178 ? 7.052 4.198 5.363 1.00 91.19 178 LYS A N 1
ATOM 1478 C CA . LYS A 1 178 ? 7.998 4.971 6.175 1.00 91.19 178 LYS A CA 1
ATOM 1479 C C . LYS A 1 178 ? 8.169 4.393 7.582 1.00 91.19 178 LYS A C 1
ATOM 1481 O O . LYS A 1 178 ? 9.277 4.412 8.103 1.00 91.19 178 LYS A O 1
ATOM 1486 N N . ALA A 1 179 ? 7.096 3.901 8.199 1.00 90.25 179 ALA A N 1
ATOM 1487 C CA . ALA A 1 179 ? 7.134 3.309 9.535 1.00 90.25 179 ALA A CA 1
ATOM 1488 C C . ALA A 1 179 ? 7.743 1.894 9.553 1.00 90.25 179 ALA A C 1
ATOM 1490 O O . ALA A 1 179 ? 8.230 1.452 10.591 1.00 90.25 179 ALA A O 1
ATOM 1491 N N . LYS A 1 180 ? 7.701 1.182 8.421 1.00 86.19 180 LYS A N 1
ATOM 1492 C CA . LYS A 1 180 ? 8.276 -0.158 8.243 1.00 86.19 180 LYS A CA 1
ATOM 1493 C C . LYS A 1 180 ? 9.776 -0.122 7.937 1.00 86.19 180 LYS A C 1
ATOM 1495 O O . LYS A 1 180 ? 10.488 -1.056 8.303 1.00 86.19 180 LYS A O 1
ATOM 1500 N N . ALA A 1 181 ? 10.258 0.924 7.265 1.00 73.06 181 ALA A N 1
ATOM 1501 C CA . ALA A 1 181 ? 11.679 1.084 6.990 1.00 73.06 181 ALA A CA 1
ATOM 1502 C C . ALA A 1 181 ? 12.465 1.212 8.315 1.00 73.06 181 ALA A C 1
ATOM 1504 O O . ALA A 1 181 ? 12.130 2.077 9.128 1.00 73.06 181 ALA A O 1
ATOM 1505 N N . PRO A 1 182 ? 13.498 0.383 8.569 1.00 49.91 182 PRO A N 1
ATOM 1506 C CA . PRO A 1 182 ? 14.403 0.635 9.682 1.00 49.91 182 PRO A CA 1
ATOM 1507 C C . PRO A 1 182 ? 15.034 2.011 9.455 1.00 49.91 182 PRO A C 1
ATOM 1509 O O . PRO A 1 182 ? 15.494 2.293 8.349 1.00 49.91 182 PRO A O 1
ATOM 1512 N N . ASN A 1 183 ? 15.007 2.881 10.471 1.00 36.88 183 ASN A N 1
ATOM 1513 C CA . ASN A 1 183 ? 15.762 4.132 10.435 1.00 36.88 183 ASN A CA 1
ATOM 1514 C C . ASN A 1 183 ? 17.198 3.790 10.008 1.00 36.88 183 ASN A C 1
ATOM 1516 O O . ASN A 1 183 ? 17.858 3.016 10.703 1.00 36.88 183 ASN A O 1
ATOM 1520 N N . HIS A 1 184 ? 17.617 4.297 8.846 1.00 30.97 184 HIS A N 1
ATOM 1521 C CA . HIS A 1 184 ? 19.009 4.250 8.410 1.00 30.97 184 HIS A CA 1
ATOM 1522 C C . HIS A 1 184 ? 19.914 4.929 9.438 1.00 30.97 184 HIS A C 1
ATOM 1524 O O . HIS A 1 184 ? 19.493 5.979 9.982 1.00 30.97 184 HIS A O 1
#

Solvent-accessible surface area (backbone atoms only — not comparable to full-atom values): 10380 Å² total; per-residue (Å²): 110,81,67,79,77,41,55,53,82,55,31,41,61,56,46,50,59,49,39,76,74,40,77,82,46,77,92,50,53,76,69,55,49,52,55,47,40,56,46,39,75,74,42,42,58,66,69,59,49,53,56,50,34,73,76,38,64,80,52,38,86,68,42,44,70,58,53,21,51,50,29,44,76,72,66,40,19,54,66,13,42,57,47,42,53,74,73,70,57,91,64,93,72,80,79,68,74,78,98,69,53,69,66,60,27,48,54,47,37,78,70,35,95,77,43,58,59,41,42,52,31,38,30,52,56,26,47,77,70,68,36,45,68,61,22,42,54,57,44,47,66,34,66,74,80,52,88,60,66,38,66,53,29,46,54,44,14,51,43,27,45,75,71,68,37,26,63,63,12,35,54,23,44,54,48,19,56,59,55,64,50,75,84,128

Nearest PDB structures (foldseek):
  3vty-assembly4_D  TM=4.482E-01  e=5.758E-03  Candidatus Magnetobacterium bavaricum
  8arc-assembly2_C  TM=6.175E-01  e=2.186E-01  Photorhabdus laumondii subsp. laumondii TTO1
  5dse-assembly1_A  TM=4.931E-01  e=3.205E-01  Homo sapiens
  5dse-assembly2_C  TM=4.972E-01  e=4.071E-01  Homo sapiens
  3zgq-assembly1_A  TM=2.380E-01  e=4.071E-01  Homo sapiens

Foldseek 3Di:
DVLVPDDLVRNAVVVVVVCVVPVVPPVDDPVRLLVVLVSCLVRYDLVVVLVSCVVVVVCCLRNLQSVLVVCLVVVVLVSSLVSCCVHVVPDDDDDADPDDDLVRLVCVLVVDVQPVNSLVNNLVVCVVVVVLVVSLVSLCSDPVPHLHQLCSLVSNLVSCVVVVVSNSSSVSSVSSVVNPDDDD

Sequence (184 aa):
VYFAQLNAEEFRPAFSKFFDTDPDLVAMRPEEKRELFQLWDSRGDINALIAAVNKHPDWLQFTWRTVAKYRGTSGDFRGACELMEKFDSNVAFPPEETGQSIEQLHERVYRDTNNFSAAYTLYRQQMSRGLIDDALATIRHFTVNRKPPAYFHLLEAQAWAAKKNWERSWNAWQAFEKAKAPNH

Mean predicted aligned error: 6.16 Å

pLDDT: mean 88.86, std 8.97, range [30.97, 98.0]

Secondary structure (DSSP, 8-state):
-GGGG--HHHHHHHHHHHHHH-TT-TTS-HHHHHHHHHHHHHHS-HHHHHHHHHH-GGGHHHHHHHHHHHHHHTT-HHHHHHHHHHHH---PPPPPP-S--HHHHHHHHHH-TT-HHHHHHHHHHHHHTT-HHHHHHHHHHHHTTS---THHHHHHHHHHHHTT-HHHHHHHHHHHHHHHSPP-

Radius of gyration: 20.77 Å; Cα contacts (8 Å, |Δi|>4): 173; chains: 1; bounding box: 49×27×58 Å